Protein AF-X1AUK0-F1 (afdb_monomer_lite)

InterPro domains:
  IPR001611 Leucine-rich repeat [PS51450] (173-194)
  IPR001611 Leucine-rich repeat [PS51450] (195-216)
  IPR001611 Leucine-rich repeat [PS51450] (217-238)
  IPR001611 Leucine-rich repeat [PS51450] (239-260)
  IPR001611 Leucine-rich repeat [PS51450] (261-282)
  IPR003591 Leucine-rich repeat, typical subtype [SM00369] (171-194)
  IPR003591 Leucine-rich repeat, typical subtype [SM00369] (215-236)
  IPR003591 Leucine-rich repeat, typical subtype [SM00369] (237-258)
  IPR003591 Leucine-rich repeat, typical subtype [SM00369] (259-282)
  IPR011635 CARDB domain [PF07705] (37-110)
  IPR013783 Immunoglobulin-like fold [G3DSA:2.60.40.10] (31-120)
  IPR025875 Leucine rich repeat 4 [PF12799] (173-212)
  IPR025875 Leucine rich repeat 4 [PF12799] (216-256)
  IPR032675 Leucine-rich repeat domain superfamily [G3DSA:3.80.10.10] (121-295)
  IPR050836 SDS22/Internalin LRR-containing [PTHR46652] (130-295)

Foldseek 3Di:
DDDDDDDDDDDDDDDDDDPPDPPPPPDFWDWDKDKADWDWPPQEEEAFDKIKTKIKMFTQGRAKDKDKKFKDKPNHTDDIDIDIAGHGDMDMDIDIDHHRDFAKIWIDIDHDIDIHTYKYFFDDPWVLVVVQLCVQLVNVDDTDILVSLQPPQEGARAPSQDADPGRLLSNQNHAYYADEQYAYADPQSCLNNQNHAHYHHHQYAYADCQSVLNNLNHQEDHHANYAYADPQSVLNNQNHQEYAHHQYAYADPLSCLNNQNHQEYHPHNYAYADPVSCVSNVNHNYYHHHNYNHD

Sequence (295 aa):
FLVTLVFLLGIMVSGCPSNGGDQVTPSPTPAAFSVSNLAIEPAEVMANEAVTISVSVANTGGSQGSYEAILNINGAPEETKTVTIATGASQSITFSVTREDGGSYTVTVDSLTDSFTVVQEVTFPDSNLEAVIRETINKLQGPIYTSDLESLTRLIAQERGISDLSGLEYCLNLRWLDLGQNNISDLSPLAGLSDLRYLFLQSNNTSDLLPLSSLTNLELLDLSDNNIGDLSPLTGLINLKELDLGDNQISNISPLVGLTDMTRLSLSGNIISELTPLAGLSKLQELYLNENNIS

Radius of gyration: 36.91 Å; chains: 1; bounding box: 54×45×140 Å

Structure (mmCIF, N/CA/C/O backbone):
data_AF-X1AUK0-F1
#
_entry.id   AF-X1AUK0-F1
#
loop_
_atom_site.group_PDB
_atom_site.id
_atom_site.type_symbol
_atom_site.label_atom_id
_atom_site.label_alt_id
_atom_site.label_comp_id
_atom_site.label_asym_id
_atom_site.label_entity_id
_atom_site.label_seq_id
_atom_site.pdbx_PDB_ins_code
_atom_site.Cartn_x
_atom_site.Cartn_y
_atom_site.Cartn_z
_atom_site.occupancy
_atom_site.B_iso_or_equiv
_atom_site.auth_seq_id
_atom_site.auth_comp_id
_atom_site.auth_asym_id
_atom_site.auth_atom_id
_atom_site.pdbx_PDB_model_num
ATOM 1 N N . PHE A 1 1 ? -4.840 29.854 111.251 1.00 28.28 1 PHE A N 1
ATOM 2 C CA . PHE A 1 1 ? -3.524 29.747 110.586 1.00 28.28 1 PHE A CA 1
ATOM 3 C C . PHE A 1 1 ? -2.820 28.528 111.165 1.00 28.28 1 PHE A C 1
ATOM 5 O O . PHE A 1 1 ? -2.870 28.403 112.378 1.00 28.28 1 PHE A O 1
ATOM 12 N N . LEU A 1 2 ? -2.167 27.711 110.323 1.00 28.02 2 LEU A N 1
ATOM 13 C CA . LEU A 1 2 ? -1.267 26.594 110.685 1.00 28.02 2 LEU A CA 1
ATOM 14 C C . LEU A 1 2 ? -1.900 25.346 111.377 1.00 28.02 2 LEU A C 1
ATOM 16 O O . LEU A 1 2 ? -2.610 25.488 112.358 1.00 28.02 2 LEU A O 1
ATOM 20 N N . VAL A 1 3 ? -1.596 24.145 110.837 1.00 30.86 3 VAL A N 1
ATOM 21 C CA . VAL A 1 3 ? -1.440 22.793 111.471 1.00 30.86 3 VAL A CA 1
ATOM 22 C C . VAL A 1 3 ? -2.408 22.379 112.611 1.00 30.86 3 VAL A C 1
ATOM 24 O O . VAL A 1 3 ? -2.430 22.998 113.663 1.00 30.86 3 VAL A O 1
ATOM 27 N N . THR A 1 4 ? -3.201 21.298 112.509 1.00 31.61 4 THR A N 1
ATOM 28 C CA . THR A 1 4 ? -2.973 19.868 112.929 1.00 31.61 4 THR A CA 1
ATOM 29 C C . THR A 1 4 ? -4.291 19.088 112.640 1.00 31.61 4 THR A C 1
ATOM 31 O O . THR A 1 4 ? -5.304 19.758 112.468 1.00 31.61 4 THR A O 1
ATOM 34 N N . LEU A 1 5 ? -4.482 17.752 112.608 1.00 28.94 5 LEU A N 1
ATOM 35 C CA . LEU A 1 5 ? -3.721 16.465 112.582 1.00 28.94 5 LEU A CA 1
ATOM 36 C C . LEU A 1 5 ? -4.664 15.473 111.775 1.00 28.94 5 LEU A C 1
ATOM 38 O O . LEU A 1 5 ? -5.520 15.994 111.069 1.00 28.94 5 LEU A O 1
ATOM 42 N N . VAL A 1 6 ? -4.698 14.125 111.693 1.00 30.62 6 VAL A N 1
ATOM 43 C CA . VAL A 1 6 ? -4.156 12.910 112.358 1.00 30.62 6 VAL A CA 1
ATOM 44 C C . VAL A 1 6 ? -3.925 11.800 111.283 1.00 30.62 6 VAL A C 1
ATOM 46 O O . VAL A 1 6 ? -4.008 12.057 110.087 1.00 30.62 6 VAL A O 1
ATOM 49 N N . PHE A 1 7 ? -3.569 10.584 111.708 1.00 29.81 7 PHE A N 1
ATOM 50 C CA . PHE A 1 7 ? -3.161 9.395 110.942 1.00 29.81 7 PHE A CA 1
ATOM 51 C C . PHE A 1 7 ? -4.261 8.553 110.243 1.00 29.81 7 PHE A C 1
ATOM 53 O O . PHE A 1 7 ? -5.425 8.547 110.633 1.00 29.81 7 PHE A O 1
ATOM 60 N N . LEU A 1 8 ? -3.778 7.752 109.277 1.00 33.91 8 LEU A N 1
ATOM 61 C CA . LEU A 1 8 ? -4.265 6.451 108.755 1.00 33.91 8 LEU A CA 1
ATOM 62 C C . LEU A 1 8 ? -4.850 5.500 109.844 1.00 33.91 8 LEU A C 1
ATOM 64 O O . LEU A 1 8 ? -4.533 5.651 111.018 1.00 33.91 8 LEU A O 1
ATOM 68 N N . LEU A 1 9 ? -5.643 4.454 109.535 1.00 30.34 9 LEU A N 1
ATOM 69 C CA . LEU A 1 9 ? -5.357 3.394 108.546 1.00 30.34 9 LEU A CA 1
ATOM 70 C C . LEU A 1 9 ? -6.577 2.492 108.202 1.00 30.34 9 LEU A C 1
ATOM 72 O O . LEU A 1 9 ? -7.236 2.001 109.110 1.00 30.34 9 LEU A O 1
ATOM 76 N N . GLY A 1 10 ? -6.724 2.107 106.923 1.00 32.22 10 GLY A N 1
ATOM 77 C CA . GLY A 1 10 ? -6.990 0.700 106.549 1.00 32.22 10 GLY A CA 1
ATOM 78 C C . GLY A 1 10 ? -8.388 0.238 106.077 1.00 32.22 10 GLY A C 1
ATOM 79 O O . GLY A 1 10 ? -9.409 0.588 106.654 1.00 32.22 10 GLY A O 1
ATOM 80 N N . ILE A 1 11 ? -8.335 -0.715 105.125 1.00 33.53 11 ILE A N 1
ATOM 81 C CA . ILE A 1 11 ? -9.353 -1.683 104.628 1.00 33.53 11 ILE A CA 1
ATOM 82 C C . ILE A 1 11 ? -10.059 -1.319 103.303 1.00 33.53 11 ILE A C 1
ATOM 84 O O . ILE A 1 11 ? -10.537 -0.209 103.101 1.00 33.53 11 ILE A O 1
ATOM 88 N N . MET A 1 12 ? -10.102 -2.298 102.383 1.00 39.00 12 MET A N 1
ATOM 89 C CA . MET A 1 12 ? -10.722 -2.202 101.053 1.00 39.00 12 MET A CA 1
ATOM 90 C C . MET A 1 12 ? -12.119 -2.834 101.012 1.00 39.00 12 MET A C 1
ATOM 92 O O . MET A 1 12 ? -12.296 -3.952 101.492 1.00 39.00 12 MET A O 1
ATOM 96 N N . VAL A 1 13 ? -13.055 -2.182 100.315 1.00 37.44 13 VAL A N 1
ATOM 97 C CA . VAL A 1 13 ? -14.242 -2.806 99.700 1.00 37.44 13 VAL A CA 1
ATOM 98 C C . VAL A 1 13 ? -14.455 -2.166 98.322 1.00 37.44 13 VAL A C 1
ATOM 100 O O . VAL A 1 13 ? -14.221 -0.971 98.148 1.00 37.44 13 VAL A O 1
ATOM 103 N N . SER A 1 14 ? -14.850 -2.967 97.333 1.00 41.00 14 SER A N 1
ATOM 104 C CA . SER A 1 14 ? -14.937 -2.574 95.922 1.00 41.00 14 SER A CA 1
ATOM 105 C C . SER A 1 14 ? -16.049 -1.559 95.621 1.00 41.00 14 SER A C 1
ATOM 107 O O . SER A 1 14 ? -17.194 -1.751 96.021 1.00 41.00 14 SER A O 1
ATOM 109 N N . GLY A 1 15 ? -15.734 -0.548 94.807 1.00 35.53 15 GLY A N 1
ATOM 110 C CA . GLY A 1 15 ? -16.697 0.362 94.180 1.00 35.53 15 GLY A CA 1
ATOM 111 C C . GLY A 1 15 ? -16.116 0.941 92.886 1.00 35.53 15 GLY A C 1
ATOM 112 O O . GLY A 1 15 ? -14.946 1.316 92.856 1.00 35.53 15 GLY A O 1
ATOM 113 N N . CYS A 1 16 ? -16.897 0.960 91.804 1.00 41.72 16 CYS A N 1
ATOM 114 C CA . CYS A 1 16 ? -16.403 1.317 90.471 1.00 41.72 16 CYS A CA 1
ATOM 115 C C . CYS A 1 16 ? -16.236 2.836 90.279 1.00 41.72 16 CYS A C 1
ATOM 117 O O . CYS A 1 16 ? -17.198 3.575 90.493 1.00 41.72 16 CYS A O 1
ATOM 119 N N . PRO A 1 17 ? -15.102 3.301 89.729 1.00 41.12 17 PRO A N 1
ATOM 120 C CA . PRO A 1 17 ? -15.056 4.484 88.879 1.00 41.12 17 PRO A CA 1
ATOM 121 C C . PRO A 1 17 ? -15.532 4.119 87.462 1.00 41.12 17 PRO A C 1
ATOM 123 O O . PRO A 1 17 ? -15.295 3.012 86.977 1.00 41.12 17 PRO A O 1
ATOM 126 N N . SER A 1 18 ? -16.186 5.051 86.774 1.00 45.50 18 SER A N 1
ATOM 127 C CA . SER A 1 18 ? -16.603 4.877 85.380 1.00 45.50 18 SER A CA 1
ATOM 128 C C . SER A 1 18 ? -15.412 4.971 84.421 1.00 45.50 18 SER A C 1
ATOM 130 O O . SER A 1 18 ? -14.765 6.019 84.360 1.00 45.50 18 SER A O 1
ATOM 132 N N . ASN A 1 19 ? -15.183 3.941 83.601 1.00 41.12 19 ASN A N 1
ATOM 133 C CA . ASN A 1 19 ? -14.328 4.067 82.418 1.00 41.12 19 ASN A CA 1
ATOM 134 C C . ASN A 1 19 ? -15.017 4.974 81.386 1.00 41.12 19 ASN A C 1
ATOM 136 O O . ASN A 1 19 ? -15.762 4.502 80.529 1.00 41.12 19 ASN A O 1
ATOM 140 N N . GLY A 1 20 ? -14.737 6.276 81.460 1.00 48.22 20 GLY A N 1
ATOM 141 C CA . GLY A 1 20 ? -14.950 7.218 80.363 1.00 48.22 20 GLY A CA 1
ATOM 142 C C . GLY A 1 20 ? -13.932 6.959 79.255 1.00 48.22 20 GLY A C 1
ATOM 143 O O . GLY A 1 20 ? -13.020 7.750 79.055 1.00 48.22 20 GLY A O 1
ATOM 144 N N . GLY A 1 21 ? -14.036 5.802 78.602 1.00 42.53 21 GLY A N 1
ATOM 145 C CA . GLY A 1 21 ? -13.248 5.500 77.417 1.00 42.53 21 GLY A CA 1
ATOM 146 C C . GLY A 1 21 ? -13.879 6.193 76.222 1.00 42.53 21 GLY A C 1
ATOM 147 O O . GLY A 1 21 ? -14.953 5.769 75.790 1.00 42.53 21 GLY A O 1
ATOM 148 N N . ASP A 1 22 ? -13.218 7.226 75.698 1.00 51.31 22 ASP A N 1
ATOM 149 C CA . ASP A 1 22 ? -13.612 7.856 74.441 1.00 51.31 22 ASP A CA 1
ATOM 150 C C . ASP A 1 22 ? -13.743 6.779 73.362 1.00 51.31 22 ASP A C 1
ATOM 152 O O . ASP A 1 22 ? -12.764 6.157 72.938 1.00 51.31 22 ASP A O 1
ATOM 156 N N . GLN A 1 23 ? -14.980 6.542 72.924 1.00 48.62 23 GLN A N 1
ATOM 157 C CA . GLN A 1 23 ? -15.250 5.748 71.736 1.00 48.62 23 GLN A CA 1
ATOM 158 C C . GLN A 1 23 ? -14.816 6.580 70.533 1.00 48.62 23 GLN A C 1
ATOM 160 O O . GLN A 1 23 ? -15.626 7.268 69.913 1.00 48.62 23 GLN A O 1
ATOM 165 N N . VAL A 1 24 ? -13.522 6.510 70.213 1.00 51.38 24 VAL A N 1
ATOM 166 C CA . VAL A 1 24 ? -12.991 6.913 68.912 1.00 51.38 24 VAL A CA 1
ATOM 167 C C . VAL A 1 24 ? -13.627 5.984 67.884 1.00 51.38 24 VAL A C 1
ATOM 169 O O . VAL A 1 24 ? -13.098 4.920 67.563 1.00 51.38 24 VAL A O 1
ATOM 172 N N . THR A 1 25 ? -14.817 6.365 67.419 1.00 55.53 25 THR A N 1
ATOM 173 C CA . THR A 1 25 ? -15.503 5.700 66.317 1.00 55.53 25 THR A CA 1
ATOM 174 C C . THR A 1 25 ? -14.519 5.642 65.155 1.00 55.53 25 THR A C 1
ATOM 176 O O . THR A 1 25 ? -14.001 6.704 64.785 1.00 55.53 25 THR A O 1
ATOM 179 N N . PRO A 1 26 ? -14.208 4.455 64.603 1.00 60.62 26 PRO A N 1
ATOM 180 C CA . PRO A 1 26 ? -13.240 4.359 63.523 1.00 60.62 26 PRO A CA 1
ATOM 181 C C . PRO A 1 26 ? -13.693 5.274 62.387 1.00 60.62 26 PRO A C 1
ATOM 183 O O . PRO A 1 26 ? -14.860 5.231 61.990 1.00 60.62 26 PRO A O 1
ATOM 186 N N . SER A 1 27 ? -12.787 6.136 61.914 1.00 65.50 27 SER A N 1
ATOM 187 C CA . SER A 1 27 ? -13.085 7.047 60.807 1.00 65.50 27 SER A CA 1
ATOM 188 C C . SER A 1 27 ? -13.653 6.228 59.647 1.00 65.50 27 SER A C 1
ATOM 190 O O . SER A 1 27 ? -13.050 5.203 59.316 1.00 65.50 27 SER A O 1
ATOM 192 N N . PRO A 1 28 ? -14.786 6.630 59.041 1.00 71.38 28 PRO A N 1
ATOM 193 C CA . PRO A 1 28 ? -15.388 5.859 57.965 1.00 71.38 28 PRO A CA 1
ATOM 194 C C . PRO A 1 28 ? -14.361 5.664 56.851 1.00 71.38 28 PRO A C 1
ATOM 196 O O . PRO A 1 28 ? -13.734 6.629 56.405 1.00 71.38 28 PRO A O 1
ATOM 199 N N . THR A 1 29 ? -14.167 4.412 56.430 1.00 83.88 29 THR A N 1
ATOM 200 C CA . THR A 1 29 ? -13.274 4.088 55.316 1.00 83.88 29 THR A CA 1
ATOM 201 C C . THR A 1 29 ? -13.731 4.884 54.089 1.00 83.88 29 THR A C 1
ATOM 203 O O . THR A 1 29 ? -14.924 4.834 53.777 1.00 83.88 29 THR A O 1
ATOM 206 N N . PRO A 1 30 ? -12.841 5.615 53.393 1.00 90.56 30 PRO A N 1
ATOM 207 C CA . PRO A 1 30 ? -13.217 6.376 52.205 1.00 90.56 30 PRO A CA 1
ATOM 208 C C . PRO A 1 30 ? -13.868 5.514 51.117 1.00 90.56 30 PRO A C 1
ATOM 210 O O . PRO A 1 30 ? -13.777 4.283 51.136 1.00 90.56 30 PRO A O 1
ATOM 213 N N . ALA A 1 31 ? -14.498 6.171 50.145 1.00 91.94 31 ALA A N 1
ATOM 214 C CA . ALA A 1 31 ? -14.868 5.542 48.885 1.00 91.94 31 ALA A CA 1
ATOM 215 C C . ALA A 1 31 ? -13.616 4.984 48.185 1.00 91.94 31 ALA A C 1
ATOM 217 O O . ALA A 1 31 ? -12.551 5.604 48.201 1.00 91.94 31 ALA A O 1
ATOM 218 N N . ALA A 1 32 ? -13.762 3.818 47.570 1.00 93.81 32 ALA A N 1
ATOM 219 C CA . ALA A 1 32 ? -12.735 3.150 46.786 1.00 93.81 32 ALA A CA 1
ATOM 220 C C . ALA A 1 32 ? -13.439 2.441 45.633 1.00 93.81 32 ALA A C 1
ATOM 222 O O . ALA A 1 32 ? -14.549 1.941 45.813 1.00 93.81 32 ALA A O 1
ATOM 223 N N . PHE A 1 33 ? -12.830 2.424 44.452 1.00 96.00 33 PHE A N 1
ATOM 224 C CA . PHE A 1 33 ? -13.496 1.962 43.239 1.00 96.00 33 PHE A CA 1
ATOM 225 C C . PHE A 1 33 ? -12.702 0.861 42.551 1.00 96.00 33 PHE A C 1
ATOM 227 O O . PHE A 1 33 ? -11.473 0.856 42.579 1.00 96.00 33 PHE A O 1
ATOM 234 N N . SER A 1 34 ? -13.422 -0.056 41.915 1.00 95.81 34 SER A N 1
ATOM 235 C CA . SER A 1 34 ? -12.864 -1.052 41.003 1.00 95.81 34 SER A CA 1
ATOM 236 C C . SER A 1 34 ? -13.670 -1.056 39.710 1.00 95.81 34 SER A C 1
ATOM 238 O O . SER A 1 34 ? -14.899 -1.177 39.758 1.00 95.81 34 SER A O 1
ATOM 240 N N . VAL A 1 35 ? -12.981 -0.949 38.575 1.00 96.81 35 VAL A N 1
ATOM 241 C CA . VAL A 1 35 ? -13.568 -1.084 37.237 1.00 96.81 35 VAL A CA 1
ATOM 242 C C . VAL A 1 35 ? -13.435 -2.535 36.778 1.00 96.81 35 VAL A C 1
ATOM 244 O O . VAL A 1 35 ? -12.467 -3.222 37.094 1.00 96.81 35 VAL A O 1
ATOM 247 N N . SER A 1 36 ? -14.447 -3.030 36.078 1.00 97.44 36 SER A N 1
ATOM 248 C CA . SER A 1 36 ? -14.552 -4.409 35.599 1.00 97.44 36 SER A CA 1
ATOM 249 C C . SER A 1 36 ? -15.447 -4.465 34.361 1.00 97.44 36 SER A C 1
ATOM 251 O O . SER A 1 36 ? -16.144 -3.494 34.070 1.00 97.44 36 SER A O 1
ATOM 253 N N . ASN A 1 37 ? -15.470 -5.605 33.666 1.00 95.94 37 ASN A N 1
ATOM 254 C CA . ASN A 1 37 ? -16.394 -5.874 32.558 1.00 95.94 37 ASN A CA 1
ATOM 255 C C . ASN A 1 37 ? -16.395 -4.758 31.494 1.00 95.94 37 ASN A C 1
ATOM 257 O O . ASN A 1 37 ? -17.444 -4.173 31.221 1.00 95.94 37 ASN A O 1
ATOM 261 N N . LEU A 1 38 ? -15.222 -4.444 30.932 1.00 97.56 38 LEU A N 1
ATOM 262 C CA . LEU A 1 38 ? -15.166 -3.713 29.666 1.00 97.56 38 LEU A CA 1
ATOM 263 C C . LEU A 1 38 ? -15.831 -4.590 28.600 1.00 97.56 38 LEU A C 1
ATOM 265 O O . LEU A 1 38 ? -15.498 -5.768 28.484 1.00 97.56 38 LEU A O 1
ATOM 269 N N . ALA A 1 39 ? -16.798 -4.026 27.888 1.00 97.44 39 ALA A N 1
ATOM 270 C CA . ALA A 1 39 ? -17.495 -4.681 26.791 1.00 97.44 39 ALA A CA 1
ATOM 271 C C . ALA A 1 39 ? -17.772 -3.664 25.683 1.00 97.44 39 ALA A C 1
ATOM 273 O O . ALA A 1 39 ? -18.200 -2.538 25.963 1.00 97.44 39 ALA A O 1
ATOM 274 N N . ILE A 1 40 ? -17.526 -4.078 24.443 1.00 97.69 40 ILE A N 1
ATOM 275 C CA . ILE A 1 40 ? -17.663 -3.264 23.237 1.00 97.69 40 ILE A CA 1
ATOM 276 C C . ILE A 1 40 ? -18.645 -3.969 22.299 1.00 97.69 40 ILE A C 1
ATOM 278 O O . ILE A 1 40 ? -18.452 -5.139 21.972 1.00 97.69 40 ILE A O 1
ATOM 282 N N . GLU A 1 41 ? -19.709 -3.279 21.889 1.00 96.19 41 GLU A N 1
ATOM 283 C CA . GLU A 1 41 ? -20.747 -3.848 21.028 1.00 96.19 41 GLU A CA 1
ATOM 284 C C . GLU A 1 41 ? -21.255 -2.819 19.990 1.00 96.19 41 GLU A C 1
ATOM 286 O O . GLU A 1 41 ? -21.716 -1.740 20.378 1.00 96.19 41 GLU A O 1
ATOM 291 N N . PRO A 1 42 ? -21.202 -3.127 18.678 1.00 95.88 42 PRO A N 1
ATOM 292 C CA . PRO A 1 42 ? -20.524 -4.277 18.074 1.00 95.88 42 PRO A CA 1
ATOM 293 C C . PRO A 1 42 ? -18.988 -4.114 18.083 1.00 95.88 42 PRO A C 1
ATOM 295 O O . PRO A 1 42 ? -18.471 -3.006 18.206 1.00 95.88 42 PRO A O 1
ATOM 298 N N . ALA A 1 43 ? -18.254 -5.223 17.943 1.00 92.44 43 ALA A N 1
ATOM 299 C CA . ALA A 1 43 ? -16.787 -5.215 17.835 1.00 92.44 43 ALA A CA 1
ATOM 300 C C . ALA A 1 43 ? -16.277 -4.924 16.404 1.00 92.44 43 ALA A C 1
ATOM 302 O O . ALA A 1 43 ? -15.122 -4.544 16.227 1.00 92.44 43 ALA A O 1
ATOM 303 N N . GLU A 1 44 ? -17.137 -5.072 15.393 1.00 93.62 44 GLU A N 1
ATOM 304 C CA . GLU A 1 44 ? -16.919 -4.607 14.019 1.00 93.62 44 GLU A CA 1
ATOM 305 C C . GLU A 1 44 ? -18.126 -3.752 13.606 1.00 93.62 44 GLU A C 1
ATOM 307 O O . GLU A 1 44 ? -19.263 -4.101 13.929 1.00 93.62 44 GLU A O 1
ATOM 312 N N . VAL A 1 45 ? -17.888 -2.610 12.960 1.00 95.06 45 VAL A N 1
ATOM 313 C CA . VAL A 1 45 ? -18.902 -1.570 12.714 1.00 95.06 45 VAL A CA 1
ATOM 314 C C . VAL A 1 45 ? -18.678 -0.912 11.352 1.00 95.06 45 VAL A C 1
ATOM 316 O O . VAL A 1 45 ? -17.526 -0.748 10.948 1.00 95.06 45 VAL A O 1
ATOM 319 N N . MET A 1 46 ? -19.729 -0.495 10.637 1.00 92.50 46 MET A N 1
ATOM 320 C CA . MET A 1 46 ? -19.521 0.308 9.425 1.00 92.50 46 MET A CA 1
ATOM 321 C C . MET A 1 46 ? -19.007 1.710 9.777 1.00 92.50 46 MET A C 1
ATOM 323 O O . MET A 1 46 ? -19.321 2.269 10.832 1.00 92.50 46 MET A O 1
ATOM 327 N N . ALA A 1 47 ? -18.274 2.329 8.854 1.00 91.56 47 ALA A N 1
ATOM 328 C CA . ALA A 1 47 ? -17.994 3.759 8.916 1.00 91.56 47 ALA A CA 1
ATOM 329 C C . ALA A 1 47 ? -19.289 4.576 9.107 1.00 91.56 47 ALA A C 1
ATOM 331 O O . ALA A 1 47 ? -20.295 4.367 8.427 1.00 91.56 47 ALA A O 1
ATOM 332 N N . ASN A 1 48 ? -19.237 5.530 10.033 1.00 91.75 48 ASN A N 1
ATOM 333 C CA . ASN A 1 48 ? -20.323 6.383 10.523 1.00 91.75 48 ASN A CA 1
ATOM 334 C C . ASN A 1 48 ? -21.440 5.697 11.342 1.00 91.75 48 ASN A C 1
ATOM 336 O O . ASN A 1 48 ? -22.365 6.383 11.784 1.00 91.75 48 ASN A O 1
ATOM 340 N N . GLU A 1 49 ? -21.347 4.397 11.639 1.00 94.94 49 GLU A N 1
ATOM 341 C CA . GLU A 1 49 ? -22.190 3.752 12.658 1.00 94.94 49 GLU A CA 1
ATOM 342 C C . GLU A 1 49 ? -21.633 3.957 14.089 1.00 94.94 49 GLU A C 1
ATOM 344 O O . GLU A 1 49 ? -20.587 4.579 14.304 1.00 94.94 49 GLU A O 1
ATOM 349 N N . ALA A 1 50 ? -22.384 3.520 15.107 1.00 95.81 50 ALA A N 1
ATOM 350 C CA . ALA A 1 50 ? -22.093 3.797 16.516 1.00 95.81 50 ALA A CA 1
ATOM 351 C C . ALA A 1 50 ? -21.728 2.529 17.302 1.00 95.81 50 ALA A C 1
ATOM 353 O O . ALA A 1 50 ? -22.507 1.579 17.373 1.00 95.81 50 ALA A O 1
ATOM 354 N N . VAL A 1 51 ? -20.569 2.564 17.956 1.00 97.12 51 VAL A N 1
ATOM 355 C CA . VAL A 1 51 ? -20.070 1.527 18.864 1.00 97.12 51 VAL A CA 1
ATOM 356 C C . VAL A 1 51 ? -20.414 1.889 20.301 1.00 97.12 51 VAL A C 1
ATOM 358 O O . VAL A 1 51 ? -20.076 2.973 20.786 1.00 97.12 51 VAL A O 1
ATOM 361 N N . THR A 1 52 ? -21.058 0.959 21.000 1.00 97.44 52 THR A N 1
ATOM 362 C CA . THR A 1 52 ? -21.377 1.079 22.422 1.00 97.44 52 THR A CA 1
ATOM 363 C C . THR A 1 52 ? -20.235 0.496 23.245 1.00 97.44 52 THR A C 1
ATOM 365 O O . THR A 1 52 ? -19.969 -0.701 23.187 1.00 97.44 52 THR A O 1
ATOM 368 N N . ILE A 1 53 ? -19.575 1.331 24.045 1.00 98.00 53 ILE A N 1
ATOM 369 C CA . ILE A 1 53 ? -18.510 0.912 24.965 1.00 98.00 53 ILE A CA 1
ATOM 370 C C . ILE A 1 53 ? -19.063 0.994 26.384 1.00 98.00 53 ILE A C 1
ATOM 372 O O . ILE A 1 53 ? -19.591 2.033 26.780 1.00 98.00 53 ILE A O 1
ATOM 376 N N . SER A 1 54 ? -18.942 -0.070 27.175 1.00 97.44 54 SER A N 1
ATOM 377 C CA . SER A 1 54 ? -19.450 -0.094 28.549 1.00 97.44 54 SER A CA 1
ATOM 378 C C . SER A 1 54 ? -18.461 -0.674 29.554 1.00 97.44 54 SER A C 1
ATOM 380 O O . SER A 1 54 ? -17.637 -1.515 29.207 1.00 97.44 54 SER A O 1
ATOM 382 N N . VAL A 1 55 ? -18.547 -0.209 30.804 1.00 97.75 55 VAL A N 1
ATOM 383 C CA . VAL A 1 55 ? -17.787 -0.729 31.954 1.00 97.75 55 VAL A CA 1
ATOM 384 C C . VAL A 1 55 ? -18.666 -0.827 33.197 1.00 97.75 55 VAL A C 1
ATOM 386 O O . VAL A 1 55 ? -19.572 -0.020 33.399 1.00 97.75 55 VAL A O 1
ATOM 389 N N . SER A 1 56 ? -18.361 -1.777 34.079 1.00 97.44 56 SER A N 1
ATOM 390 C CA . SER A 1 56 ? -18.963 -1.914 35.410 1.00 97.44 56 SER A CA 1
ATOM 391 C C . SER A 1 56 ? -18.049 -1.326 36.489 1.00 97.44 56 SER A C 1
ATOM 393 O O . SER A 1 56 ? -16.979 -1.874 36.761 1.00 97.44 56 SER A O 1
ATOM 395 N N . VAL A 1 57 ? -18.484 -0.251 37.151 1.00 97.38 57 VAL A N 1
ATOM 396 C CA . VAL A 1 57 ? -17.771 0.370 38.280 1.00 97.38 57 VAL A CA 1
ATOM 397 C C . VAL A 1 57 ? -18.452 -0.011 39.593 1.00 97.38 57 VAL A C 1
ATOM 399 O O . VAL A 1 57 ? -19.654 0.196 39.753 1.00 97.38 57 VAL A O 1
ATOM 402 N N . ALA A 1 58 ? -1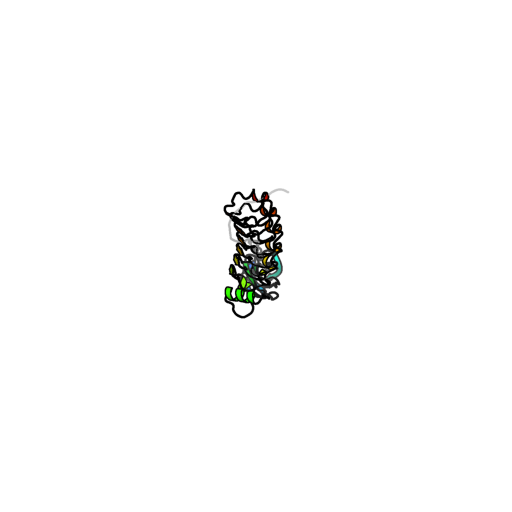7.689 -0.544 40.547 1.00 96.94 58 ALA A N 1
ATOM 403 C CA . ALA A 1 58 ? -18.161 -0.899 41.887 1.00 96.94 58 ALA A CA 1
ATOM 404 C C . ALA A 1 58 ? -17.491 -0.027 42.958 1.00 96.94 58 ALA A C 1
ATOM 406 O O . ALA A 1 58 ? -16.279 0.184 42.897 1.00 96.94 58 ALA A O 1
ATOM 407 N N . ASN A 1 59 ? -18.252 0.449 43.951 1.00 96.00 59 ASN A N 1
ATOM 408 C CA . ASN A 1 59 ? -17.700 1.126 45.129 1.00 96.00 59 ASN A CA 1
ATOM 409 C C . ASN A 1 59 ? -17.428 0.101 46.241 1.00 96.00 59 ASN A C 1
ATOM 411 O O . ASN A 1 59 ? -18.336 -0.323 46.959 1.00 96.00 59 ASN A O 1
ATOM 415 N N . THR A 1 60 ? -16.162 -0.281 46.375 1.00 94.56 60 THR A N 1
ATOM 416 C CA . THR A 1 60 ? -15.634 -1.223 47.371 1.00 94.56 60 THR A CA 1
ATOM 417 C C . THR A 1 60 ? -15.178 -0.538 48.667 1.00 94.56 60 THR A C 1
ATOM 419 O O . THR A 1 60 ? -14.719 -1.210 49.592 1.00 94.56 60 THR A O 1
ATOM 422 N N . GLY A 1 61 ? -15.300 0.791 48.748 1.00 91.81 61 GLY A N 1
ATOM 423 C CA . GLY A 1 61 ? -14.981 1.588 49.932 1.00 91.81 61 GLY A CA 1
ATOM 424 C C . GLY A 1 61 ? -16.049 1.541 51.027 1.00 91.81 61 GLY A C 1
ATOM 425 O O . GLY A 1 61 ? -17.034 0.811 50.941 1.00 91.81 61 GLY A O 1
ATOM 426 N N . GLY A 1 62 ? -15.859 2.344 52.079 1.00 91.56 62 GLY A N 1
ATOM 427 C CA . GLY A 1 62 ? -16.808 2.450 53.200 1.00 91.56 62 GLY A CA 1
ATOM 428 C C . GLY A 1 62 ? -17.827 3.585 53.070 1.00 91.56 62 GLY A C 1
ATOM 429 O O . GLY A 1 62 ? -18.902 3.510 53.669 1.00 91.56 62 GLY A O 1
ATOM 430 N N . SER A 1 63 ? -17.538 4.618 52.275 1.00 93.25 63 SER A N 1
ATOM 431 C CA . SER A 1 63 ? -18.434 5.754 52.035 1.00 93.25 63 SER A CA 1
ATOM 432 C C . SER A 1 63 ? -18.932 5.798 50.593 1.00 93.25 63 SER A C 1
ATOM 434 O O . SER A 1 63 ? -18.275 5.310 49.673 1.00 93.25 63 SER A O 1
ATOM 436 N N . GLN A 1 64 ? -20.056 6.482 50.371 1.00 95.81 64 GLN A N 1
ATOM 437 C CA . GLN A 1 64 ? -20.390 7.004 49.047 1.00 95.81 64 GLN A CA 1
ATOM 438 C C . GLN A 1 64 ? -19.244 7.896 48.538 1.00 95.81 64 GLN A C 1
ATOM 440 O O . GLN A 1 64 ? -18.582 8.582 49.322 1.00 95.81 64 GLN A O 1
ATOM 445 N N . GLY A 1 65 ? -19.040 7.904 47.225 1.00 94.00 65 GLY A N 1
ATOM 446 C CA . GLY A 1 65 ? -18.146 8.831 46.541 1.00 94.00 65 GLY A CA 1
ATOM 447 C C . GLY A 1 65 ? -18.502 8.940 45.064 1.00 94.00 65 GLY A C 1
ATOM 448 O O . GLY A 1 65 ? -19.427 8.272 44.592 1.00 94.00 65 GLY A O 1
ATOM 449 N N . SER A 1 66 ? -17.747 9.759 44.340 1.00 95.75 66 SER A N 1
ATOM 450 C CA . SER A 1 66 ? -17.854 9.882 42.888 1.00 95.75 66 SER A CA 1
ATOM 451 C C . SER A 1 66 ? -16.631 9.259 42.214 1.00 95.75 66 SER A C 1
ATOM 453 O O . SER A 1 66 ? -15.516 9.420 42.707 1.00 95.75 66 SER A O 1
ATOM 455 N N . TYR A 1 67 ? -16.851 8.555 41.106 1.00 96.19 67 TYR A N 1
ATOM 456 C CA . TYR A 1 67 ? -15.810 8.004 40.242 1.00 96.19 67 TYR A CA 1
ATOM 457 C C . TYR A 1 67 ? -15.875 8.677 38.873 1.00 96.19 67 TYR A C 1
ATOM 459 O O . TYR A 1 67 ? -16.965 8.952 38.371 1.00 96.19 67 TYR A O 1
ATOM 467 N N . GLU A 1 68 ? -14.714 8.928 38.280 1.00 96.81 68 GLU A N 1
ATOM 468 C CA . GLU A 1 68 ? -14.555 9.562 36.976 1.00 96.81 68 GLU A CA 1
ATOM 469 C C . GLU A 1 68 ? -13.995 8.534 35.990 1.00 96.81 68 GLU A C 1
ATOM 471 O O . GLU A 1 68 ? -12.827 8.162 36.066 1.00 96.81 68 GLU A O 1
ATOM 476 N N . ALA A 1 69 ? -14.847 8.040 35.092 1.00 96.75 69 ALA A N 1
ATOM 477 C CA . ALA A 1 69 ? -14.441 7.124 34.037 1.00 96.75 69 ALA A CA 1
ATOM 478 C C . ALA A 1 69 ? -14.039 7.926 32.798 1.00 96.75 69 ALA A C 1
ATOM 480 O O . ALA A 1 69 ? -14.874 8.612 32.205 1.00 96.75 69 ALA A O 1
ATOM 481 N N . ILE A 1 70 ? -12.769 7.822 32.416 1.00 97.69 70 ILE A N 1
ATOM 482 C CA . ILE A 1 70 ? -12.219 8.424 31.201 1.00 97.69 70 ILE A CA 1
ATOM 483 C C . ILE A 1 70 ? -12.153 7.335 30.132 1.00 97.69 70 ILE A C 1
ATOM 485 O O . ILE A 1 70 ? -11.472 6.326 30.323 1.00 97.69 70 ILE A O 1
ATOM 489 N N . LEU A 1 71 ? -12.857 7.545 29.022 1.00 97.94 71 LEU A N 1
ATOM 490 C CA . LEU A 1 71 ? -12.672 6.785 27.795 1.00 97.94 71 LEU A CA 1
ATOM 491 C C . LEU A 1 71 ? -11.482 7.359 27.031 1.00 97.94 71 LEU A C 1
ATOM 493 O O . LEU A 1 71 ? -11.473 8.546 26.696 1.00 97.94 71 LEU A O 1
ATOM 497 N N . ASN A 1 72 ? -10.527 6.497 26.693 1.00 97.50 72 ASN A N 1
ATOM 498 C CA . ASN A 1 72 ? -9.453 6.812 25.763 1.00 97.50 72 ASN A CA 1
ATOM 499 C C . ASN A 1 72 ? -9.574 5.923 24.525 1.00 97.50 72 ASN A C 1
ATOM 501 O O . ASN A 1 72 ? -9.815 4.721 24.652 1.00 97.50 72 ASN A O 1
ATOM 505 N N . ILE A 1 73 ? -9.344 6.502 23.348 1.00 97.06 73 ILE A N 1
ATOM 506 C CA . ILE A 1 73 ? -9.223 5.777 22.083 1.00 97.06 73 ILE A CA 1
ATOM 507 C C . ILE A 1 73 ? -7.811 5.993 21.539 1.00 97.06 73 ILE A C 1
ATOM 509 O O . ILE A 1 73 ? -7.311 7.115 21.509 1.00 97.06 73 ILE A O 1
ATOM 513 N N . ASN A 1 74 ? -7.129 4.911 21.160 1.00 95.50 74 ASN A N 1
ATOM 514 C CA . ASN A 1 74 ? -5.729 4.908 20.710 1.00 95.50 74 ASN A CA 1
ATOM 515 C C . ASN A 1 74 ? -4.771 5.657 21.670 1.00 95.50 74 ASN A C 1
ATOM 517 O O . ASN A 1 74 ? -3.760 6.221 21.259 1.00 95.50 74 ASN A O 1
ATOM 521 N N . GLY A 1 75 ? -5.096 5.656 22.971 1.00 93.31 75 GLY A N 1
ATOM 522 C CA . GLY A 1 75 ? -4.340 6.331 24.032 1.00 93.31 75 GLY A CA 1
ATOM 523 C C . GLY A 1 75 ? -4.660 7.819 24.242 1.00 93.31 75 GLY A C 1
ATOM 524 O O . GLY A 1 75 ? -4.107 8.413 25.167 1.00 93.31 75 GLY A O 1
ATOM 525 N N . ALA A 1 76 ? -5.548 8.422 23.446 1.00 96.19 76 ALA A N 1
ATOM 526 C CA . ALA A 1 76 ? -6.013 9.799 23.625 1.00 96.19 76 ALA A CA 1
ATOM 527 C C . ALA A 1 76 ? -7.374 9.836 24.357 1.00 96.19 76 ALA A C 1
ATOM 529 O O . ALA A 1 76 ? -8.269 9.085 23.970 1.00 96.19 76 ALA A O 1
ATOM 530 N N . PRO A 1 77 ? -7.568 10.679 25.390 1.00 96.62 77 PRO A N 1
ATOM 531 C CA . PRO A 1 77 ? -8.852 10.801 26.086 1.00 96.62 77 PRO A CA 1
ATOM 532 C C . PRO A 1 77 ? -9.898 11.508 25.210 1.00 96.62 77 PRO A C 1
ATOM 534 O O . PRO A 1 77 ? -9.623 12.579 24.671 1.00 96.62 77 PRO A O 1
ATOM 537 N N . GLU A 1 78 ? -11.105 10.941 25.109 1.00 95.81 78 GLU A N 1
ATOM 538 C CA . GLU A 1 78 ? -12.186 11.469 24.253 1.00 95.81 78 GLU A CA 1
ATOM 539 C C . GLU A 1 78 ? -13.449 11.874 25.021 1.00 95.81 78 GLU A C 1
ATOM 541 O O . GLU A 1 78 ? -13.987 12.957 24.790 1.00 95.81 78 GLU A O 1
ATOM 546 N N . GLU A 1 79 ? -13.928 11.040 25.949 1.00 97.19 79 GLU A N 1
ATOM 547 C CA . GLU A 1 79 ? -15.128 11.332 26.741 1.00 97.19 79 GLU A CA 1
ATOM 548 C C . GLU A 1 79 ? -14.920 10.949 28.213 1.00 97.19 79 GLU A C 1
ATOM 550 O O . GLU A 1 79 ? -14.452 9.857 28.532 1.00 97.19 79 GLU A O 1
ATOM 555 N N . THR A 1 80 ? -15.321 11.837 29.124 1.00 97.06 80 THR A N 1
ATOM 556 C CA . THR A 1 80 ? -15.243 11.620 30.574 1.00 97.06 80 THR A CA 1
ATOM 557 C C . THR A 1 80 ? -16.640 11.597 31.181 1.00 97.06 80 THR A C 1
ATOM 559 O O . THR A 1 80 ? -17.430 12.519 30.969 1.00 97.06 80 THR A O 1
ATOM 562 N N . LYS A 1 81 ? -16.946 10.570 31.981 1.00 97.06 81 LYS A N 1
ATOM 563 C CA . LYS A 1 81 ? -18.235 10.412 32.670 1.00 97.06 81 LYS A CA 1
ATOM 564 C C . LYS A 1 81 ? -18.051 10.202 34.168 1.00 97.06 81 LYS A C 1
ATOM 566 O O . LYS A 1 81 ? -17.473 9.211 34.611 1.00 97.06 81 LYS A O 1
ATOM 571 N N . THR A 1 82 ? -18.600 11.125 34.955 1.00 96.06 82 THR A N 1
ATOM 572 C CA . THR A 1 82 ? -18.617 11.038 36.419 1.00 96.06 82 THR A CA 1
ATOM 573 C C . THR A 1 82 ? -19.903 10.373 36.907 1.00 96.06 82 THR A C 1
ATOM 575 O O . THR A 1 82 ? -21.003 10.821 36.584 1.00 96.06 82 THR A O 1
ATOM 578 N N . VAL A 1 83 ? -19.782 9.343 37.742 1.00 94.81 83 VAL A N 1
ATOM 579 C CA . VAL A 1 83 ? -20.905 8.694 38.443 1.00 94.81 83 VAL A CA 1
ATOM 580 C C . VAL A 1 83 ? -20.725 8.787 39.952 1.00 94.81 83 VAL A C 1
ATOM 582 O O . VAL A 1 83 ? -19.606 8.905 40.439 1.00 94.81 83 VAL A O 1
ATOM 585 N N . THR A 1 84 ? -21.818 8.740 40.715 1.00 96.12 84 THR A N 1
ATOM 586 C CA . THR A 1 84 ? -21.780 8.782 42.186 1.00 96.12 84 THR A CA 1
ATOM 587 C C . THR A 1 84 ? -22.428 7.527 42.745 1.00 96.12 84 THR A C 1
ATOM 589 O O . THR A 1 84 ? -23.627 7.321 42.578 1.00 96.12 84 THR A O 1
ATOM 592 N N . ILE A 1 85 ? -21.626 6.685 43.396 1.00 94.94 85 ILE A N 1
ATOM 593 C CA . ILE A 1 85 ? -21.989 5.309 43.745 1.00 94.94 85 ILE A CA 1
ATOM 594 C C . ILE A 1 85 ? -21.979 5.155 45.270 1.00 94.94 85 ILE A C 1
ATOM 596 O O . ILE A 1 85 ? -21.000 5.496 45.942 1.00 94.94 85 ILE A O 1
ATOM 600 N N . ALA A 1 86 ? -23.077 4.645 45.828 1.00 95.81 86 ALA A N 1
ATOM 601 C CA . ALA A 1 86 ? -23.206 4.361 47.257 1.00 95.81 86 ALA A CA 1
ATOM 602 C C . ALA A 1 86 ? -22.276 3.216 47.708 1.00 95.81 86 ALA A C 1
ATOM 604 O O . ALA A 1 86 ? -21.876 2.379 46.903 1.00 95.81 86 ALA A O 1
ATOM 605 N N . THR A 1 87 ? -21.951 3.167 49.003 1.00 93.50 87 THR A N 1
ATOM 606 C CA . THR A 1 87 ? -21.149 2.099 49.627 1.00 93.50 87 THR A CA 1
ATOM 607 C C . THR A 1 87 ? -21.651 0.705 49.229 1.00 93.50 87 THR A C 1
AT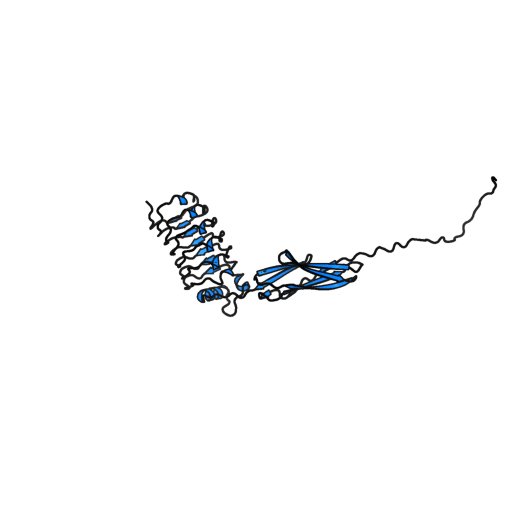OM 609 O O . THR A 1 87 ? -22.811 0.379 49.482 1.00 93.50 87 THR A O 1
ATOM 612 N N . GLY A 1 88 ? -20.792 -0.125 48.630 1.00 91.56 88 GLY A N 1
ATOM 613 C CA . GLY A 1 88 ? -21.121 -1.500 48.232 1.00 91.56 88 GLY A CA 1
ATOM 614 C C . GLY A 1 88 ? -22.042 -1.640 47.012 1.00 91.56 88 GLY A C 1
ATOM 615 O O . GLY A 1 88 ? -22.430 -2.759 46.684 1.00 91.56 88 GLY A O 1
ATOM 616 N N . ALA A 1 89 ? -22.409 -0.541 46.346 1.00 96.00 89 ALA A N 1
ATOM 617 C CA . ALA A 1 89 ? -23.175 -0.570 45.104 1.00 96.00 89 ALA A CA 1
ATOM 618 C C . ALA A 1 89 ? -22.260 -0.620 43.866 1.00 96.00 89 ALA A C 1
ATOM 620 O O . ALA A 1 89 ? -21.068 -0.309 43.933 1.00 96.00 89 ALA A O 1
ATOM 621 N N . SER A 1 90 ? -22.856 -0.950 42.718 1.00 95.81 90 SER A N 1
ATOM 622 C CA . SER A 1 90 ? -22.198 -0.928 41.409 1.00 95.81 90 SER A CA 1
ATOM 623 C C . SER A 1 90 ? -23.091 -0.260 40.368 1.00 95.81 90 SER A C 1
ATOM 625 O O . SER A 1 90 ? -24.317 -0.333 40.459 1.00 95.81 90 SER A O 1
ATOM 627 N N . GLN A 1 91 ? -22.479 0.369 39.368 1.00 95.94 91 GLN A N 1
ATOM 628 C CA . GLN A 1 91 ? -23.159 1.048 38.271 1.00 95.94 91 GLN A CA 1
ATOM 629 C C . GLN A 1 91 ? -22.430 0.771 36.950 1.00 95.94 91 GLN A C 1
ATOM 631 O O . GLN A 1 91 ? -21.200 0.764 36.906 1.00 95.94 91 GLN A O 1
ATOM 636 N N . SER A 1 92 ? -23.191 0.551 35.874 1.00 96.06 92 SER A N 1
ATOM 637 C CA . SER A 1 92 ? -22.636 0.520 34.517 1.00 96.06 92 SER A CA 1
ATOM 638 C C . SER A 1 92 ? -22.514 1.941 33.964 1.00 96.06 92 SER A C 1
ATOM 640 O O . SER A 1 92 ? -23.408 2.767 34.171 1.00 96.06 92 SER A O 1
ATOM 642 N N . ILE A 1 93 ? -21.411 2.219 33.275 1.00 97.31 93 ILE A N 1
ATOM 643 C CA . ILE A 1 93 ? -21.162 3.455 32.528 1.00 97.31 93 ILE A CA 1
ATOM 644 C C . ILE A 1 93 ? -21.094 3.085 31.051 1.00 97.31 93 ILE A C 1
ATOM 646 O O . ILE A 1 93 ? -20.507 2.062 30.702 1.00 97.31 93 ILE A O 1
ATOM 650 N N . THR A 1 94 ? -21.677 3.920 30.192 1.00 97.44 94 THR A N 1
ATOM 651 C CA . THR A 1 94 ? -21.747 3.680 28.748 1.00 97.44 94 THR A CA 1
ATOM 652 C C . THR A 1 94 ? -21.296 4.912 27.969 1.00 97.44 94 THR A C 1
ATOM 654 O O . THR A 1 94 ? -21.711 6.040 28.257 1.00 97.44 94 THR A O 1
ATOM 657 N N . PHE A 1 95 ? -20.463 4.682 26.964 1.00 97.62 95 PHE A N 1
ATOM 658 C CA . PHE A 1 95 ? -19.962 5.642 25.988 1.00 97.62 95 PHE A CA 1
ATOM 659 C C . PHE A 1 95 ? -20.429 5.219 24.588 1.00 97.62 95 PHE A C 1
ATOM 661 O O . PHE A 1 95 ? -20.735 4.047 24.365 1.00 97.62 95 PHE A O 1
ATOM 668 N N . SER A 1 96 ? -20.509 6.173 23.662 1.00 96.75 96 SER A N 1
ATOM 669 C CA . SER A 1 96 ? -20.928 5.935 22.277 1.00 96.75 96 SER A CA 1
ATOM 670 C C . SER A 1 96 ? -19.907 6.579 21.354 1.00 96.75 96 SER A C 1
ATOM 672 O O . SER A 1 96 ? -19.702 7.788 21.435 1.00 96.75 96 SER A O 1
ATOM 674 N N . VAL A 1 97 ? -19.270 5.784 20.499 1.00 96.25 97 VAL A N 1
ATOM 675 C CA . VAL A 1 97 ? -18.171 6.224 19.630 1.00 96.25 97 VAL A CA 1
ATOM 676 C C . VAL A 1 97 ? -18.539 5.986 18.172 1.00 96.25 97 VAL A C 1
ATOM 678 O O . VAL A 1 97 ? -19.079 4.939 17.834 1.00 96.25 97 VAL A O 1
ATOM 681 N N . THR A 1 98 ? -18.220 6.947 17.311 1.00 95.38 98 THR A N 1
ATOM 682 C CA . THR A 1 98 ? -18.403 6.861 15.856 1.00 95.38 98 THR A CA 1
ATOM 683 C C . THR A 1 98 ? -17.118 7.310 15.163 1.00 95.38 98 THR A C 1
ATOM 685 O O . THR A 1 98 ? -16.361 8.128 15.703 1.00 95.38 98 THR A O 1
ATOM 688 N N . ARG A 1 99 ? -16.848 6.740 13.987 1.00 94.00 99 ARG A N 1
ATOM 689 C CA . ARG A 1 99 ? -15.658 6.987 13.164 1.00 94.00 99 ARG A CA 1
ATOM 690 C C . ARG A 1 99 ? -16.028 6.987 11.693 1.00 94.00 99 ARG A C 1
ATOM 692 O O . ARG A 1 99 ? -16.869 6.195 11.287 1.00 94.00 99 ARG A O 1
ATOM 699 N N . GLU A 1 100 ? -15.386 7.858 10.928 1.00 89.81 100 GLU A N 1
ATOM 700 C CA . GLU A 1 100 ? -15.468 7.883 9.467 1.00 89.81 100 GLU A CA 1
ATOM 701 C C . GLU A 1 100 ? -14.342 7.031 8.862 1.00 89.81 100 GLU A C 1
ATOM 703 O O . GLU A 1 100 ? -14.606 6.161 8.035 1.00 89.81 100 GLU A O 1
ATOM 708 N N . ASP A 1 101 ? -13.110 7.201 9.356 1.00 85.69 101 ASP A N 1
ATOM 709 C CA . ASP A 1 101 ? -11.963 6.383 8.962 1.00 85.69 101 ASP A CA 1
ATOM 710 C C . ASP A 1 101 ? -12.134 4.906 9.367 1.00 85.69 101 ASP A C 1
ATOM 712 O O . ASP A 1 101 ? -12.597 4.579 10.463 1.00 85.69 101 ASP A O 1
ATOM 716 N N . GLY A 1 102 ? -11.708 4.008 8.478 1.00 86.44 102 GLY A N 1
ATOM 717 C CA . GLY A 1 102 ? -11.625 2.570 8.738 1.00 86.44 102 GLY A CA 1
ATOM 718 C C . GLY A 1 102 ? -10.313 2.167 9.419 1.00 86.44 102 GLY A C 1
ATOM 719 O O . GLY A 1 102 ? -9.275 2.794 9.214 1.00 86.44 102 GLY A O 1
ATOM 720 N N . GLY A 1 103 ? -10.353 1.087 10.198 1.00 86.62 103 GLY A N 1
ATOM 721 C CA . GLY A 1 103 ? -9.205 0.541 10.926 1.00 86.62 103 GLY A CA 1
ATOM 722 C C . GLY A 1 103 ? -9.552 0.093 12.346 1.00 86.62 103 GLY A C 1
ATOM 723 O O . GLY A 1 103 ? -10.701 0.176 12.780 1.00 86.62 103 GLY A O 1
ATOM 724 N N . SER A 1 104 ? -8.549 -0.394 13.081 1.00 90.75 104 SER A N 1
ATOM 725 C CA . SER A 1 104 ? -8.717 -0.851 14.465 1.00 90.75 104 SER A CA 1
ATOM 726 C C . SER A 1 104 ? -8.483 0.275 15.478 1.00 90.75 104 SER A C 1
ATOM 728 O O . SER A 1 104 ? -7.497 1.012 15.406 1.00 90.75 104 SER A O 1
ATOM 730 N N . TYR A 1 105 ? -9.385 0.381 16.452 1.00 94.50 105 TYR A N 1
ATOM 731 C CA . TYR A 1 105 ? -9.381 1.377 17.515 1.00 94.50 105 TYR A CA 1
ATOM 732 C C . TYR A 1 105 ? -9.231 0.690 18.872 1.00 94.50 105 TYR A C 1
ATOM 734 O O . TYR A 1 105 ? -10.120 -0.026 19.332 1.00 94.50 105 TYR A O 1
ATOM 742 N N . THR A 1 106 ? -8.098 0.933 19.533 1.00 96.50 106 THR A N 1
ATOM 743 C CA . THR A 1 106 ? -7.840 0.461 20.897 1.00 96.50 106 THR A CA 1
ATOM 744 C C . THR A 1 106 ? -8.617 1.319 21.887 1.00 96.50 106 THR A C 1
ATOM 746 O O . THR A 1 106 ? -8.416 2.530 21.956 1.00 96.50 106 THR A O 1
ATOM 749 N N . VAL A 1 107 ? -9.470 0.687 22.682 1.00 97.81 107 VAL A N 1
ATOM 750 C CA . VAL A 1 107 ? -10.278 1.296 23.740 1.00 97.81 107 VAL A CA 1
ATOM 751 C C . VAL A 1 107 ? -9.601 1.055 25.081 1.00 97.81 107 VAL A C 1
ATOM 753 O O . VAL A 1 107 ? -9.328 -0.096 25.422 1.00 97.81 107 VAL A O 1
ATOM 756 N N . THR A 1 108 ? -9.391 2.100 25.888 1.00 97.75 108 THR A N 1
ATOM 757 C CA . THR A 1 108 ? -9.000 1.926 27.297 1.00 97.75 108 THR A CA 1
ATOM 758 C C . THR A 1 108 ? -9.864 2.738 28.256 1.00 97.75 108 THR A C 1
ATOM 760 O O . THR A 1 108 ? -10.182 3.907 28.016 1.00 97.75 108 THR A O 1
ATOM 763 N N . VAL A 1 109 ? -10.230 2.103 29.371 1.00 96.88 109 VAL A N 1
ATOM 764 C CA . VAL A 1 109 ? -10.942 2.719 30.498 1.00 96.88 109 VAL A CA 1
ATOM 765 C C . VAL A 1 109 ? -10.310 2.186 31.781 1.00 96.88 109 VAL A C 1
ATOM 767 O O . VAL A 1 109 ? -10.321 0.978 32.021 1.00 96.88 109 VAL A O 1
ATOM 770 N N . ASP A 1 110 ? -9.753 3.082 32.600 1.00 94.69 110 ASP A N 1
ATOM 771 C CA . ASP A 1 110 ? -8.896 2.717 33.739 1.00 94.69 110 ASP A CA 1
ATOM 772 C C . ASP A 1 1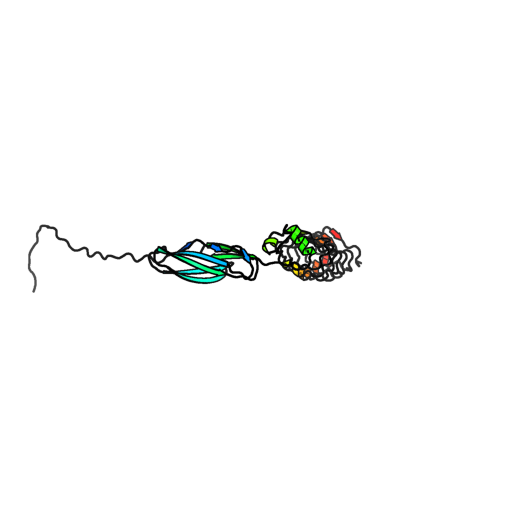10 ? -7.740 1.793 33.284 1.00 94.69 110 ASP A C 1
ATOM 774 O O . ASP A 1 110 ? -6.936 2.172 32.434 1.00 94.69 110 ASP A O 1
ATOM 778 N N . SER A 1 111 ? -7.664 0.583 33.831 1.00 93.69 111 SER A N 1
ATOM 779 C CA . SER A 1 111 ? -6.681 -0.461 33.538 1.00 93.69 111 SER A CA 1
ATOM 780 C C . SER A 1 111 ? -7.189 -1.522 32.551 1.00 93.69 111 SER A C 1
ATOM 782 O O . SER A 1 111 ? -6.472 -2.479 32.257 1.00 93.69 111 SER A O 1
ATOM 784 N N . LEU A 1 112 ? -8.413 -1.370 32.033 1.00 97.44 112 LEU A N 1
ATOM 785 C CA . LEU A 1 112 ? -9.011 -2.281 31.058 1.00 97.44 112 LEU A CA 1
ATOM 786 C C . LEU A 1 112 ? -8.683 -1.829 29.631 1.00 97.44 112 LEU A C 1
ATOM 788 O O . LEU A 1 112 ? -8.645 -0.634 29.335 1.00 97.44 112 LEU A O 1
ATOM 792 N N . THR A 1 113 ? -8.448 -2.789 28.739 1.00 97.38 113 THR A N 1
ATOM 793 C CA . THR A 1 113 ? -8.129 -2.558 27.324 1.00 97.38 113 THR A CA 1
ATOM 794 C C . THR A 1 113 ? -8.809 -3.612 26.463 1.00 97.38 113 THR A C 1
ATOM 796 O O . THR A 1 113 ? -8.773 -4.791 26.808 1.00 97.38 113 THR A O 1
ATOM 799 N N . ASP A 1 114 ? -9.414 -3.171 25.365 1.00 97.50 114 ASP A N 1
ATOM 800 C CA . ASP A 1 114 ? -10.043 -3.993 24.323 1.00 97.50 114 ASP A CA 1
ATOM 801 C C . ASP A 1 114 ? -10.064 -3.173 23.006 1.00 97.50 114 ASP A C 1
ATOM 803 O O . ASP A 1 114 ? -9.463 -2.095 22.954 1.00 97.50 114 ASP A O 1
ATOM 807 N N . SER A 1 115 ? -10.703 -3.634 21.930 1.00 96.62 115 SER A N 1
ATOM 808 C CA . SER A 1 115 ? -10.717 -2.922 20.638 1.00 96.62 115 SER A CA 1
ATOM 809 C C . SER A 1 115 ? -11.971 -3.167 19.796 1.00 96.62 115 SER A C 1
ATOM 811 O O . SER A 1 115 ? -12.604 -4.211 19.918 1.00 96.62 115 SER A O 1
ATOM 813 N N . PHE A 1 116 ? -12.273 -2.237 18.885 1.00 95.75 116 PHE A N 1
ATOM 814 C CA . PHE A 1 116 ? -13.202 -2.455 17.767 1.00 95.75 116 PHE A CA 1
ATOM 815 C C . PHE A 1 116 ? -12.542 -2.129 16.425 1.00 95.75 116 PHE A C 1
ATOM 817 O O . PHE A 1 116 ? -11.587 -1.353 16.378 1.00 95.75 116 PHE A O 1
ATOM 824 N N . THR A 1 117 ? -13.076 -2.679 15.338 1.00 92.94 117 THR A N 1
ATOM 825 C CA . THR A 1 117 ? -12.669 -2.350 13.964 1.00 92.94 117 THR A CA 1
ATOM 826 C C . THR A 1 117 ? -13.795 -1.629 13.234 1.00 92.94 117 THR A C 1
ATOM 828 O O . THR A 1 117 ? -14.951 -2.043 13.282 1.00 92.94 117 THR A O 1
ATOM 831 N N . VAL A 1 118 ? -13.453 -0.542 12.547 1.00 93.75 118 VAL A N 1
ATOM 832 C CA . VAL A 1 118 ? -14.354 0.198 11.659 1.00 93.75 118 VAL A CA 1
ATOM 833 C C . VAL A 1 118 ? -14.061 -0.230 10.232 1.00 93.75 118 VAL A C 1
ATOM 835 O O . VAL A 1 118 ? -12.908 -0.174 9.797 1.00 93.75 118 VAL A O 1
ATOM 838 N N . VAL A 1 119 ? -15.087 -0.647 9.498 1.00 92.38 119 VAL A N 1
ATOM 839 C CA . VAL A 1 119 ? -14.957 -1.109 8.116 1.00 92.38 119 VAL A CA 1
ATOM 840 C C . VAL A 1 119 ? -15.610 -0.131 7.141 1.00 92.38 119 VAL A C 1
ATOM 842 O O . VAL A 1 119 ? -16.720 0.356 7.356 1.00 92.38 119 VAL A O 1
ATOM 845 N N . GLN A 1 120 ? -14.900 0.175 6.056 1.00 91.50 120 GLN A N 1
ATOM 846 C CA . GLN A 1 120 ? -15.414 0.965 4.932 1.00 91.50 120 GLN A CA 1
ATOM 847 C C . GLN A 1 120 ? -15.720 0.033 3.760 1.00 91.50 120 GLN A C 1
ATOM 849 O O . GLN A 1 120 ? -14.982 -0.929 3.544 1.00 91.50 120 GLN A O 1
ATOM 854 N N . GLU A 1 121 ? -16.781 0.311 2.997 1.00 93.00 121 GLU A N 1
ATOM 855 C CA . GLU A 1 121 ? -17.019 -0.354 1.710 1.00 93.00 121 GLU A CA 1
ATOM 856 C C . GLU A 1 121 ? -16.061 0.221 0.660 1.00 93.00 121 GLU A C 1
ATOM 858 O O . GLU A 1 121 ? -15.996 1.434 0.470 1.00 93.00 121 GLU A O 1
ATOM 863 N N . VAL A 1 122 ? -15.306 -0.654 -0.003 1.00 95.12 122 VAL A N 1
ATOM 864 C CA . VAL A 1 122 ? -14.300 -0.296 -1.007 1.00 95.12 122 VAL A CA 1
ATOM 865 C C . VAL A 1 122 ? -14.836 -0.654 -2.386 1.00 95.12 122 VAL A C 1
ATOM 867 O O . VAL A 1 122 ? -15.249 -1.788 -2.639 1.00 95.12 122 VAL A O 1
ATOM 870 N N . THR A 1 123 ? -14.814 0.324 -3.288 1.00 96.44 123 THR A N 1
ATOM 871 C CA . THR A 1 123 ? -15.222 0.154 -4.686 1.00 96.44 123 THR A CA 1
ATOM 872 C C . THR A 1 123 ? -14.000 0.216 -5.593 1.00 96.44 123 THR A C 1
ATOM 874 O O . THR A 1 123 ? -13.106 1.026 -5.375 1.00 96.44 123 THR A O 1
ATOM 877 N N . PHE A 1 124 ? -13.972 -0.645 -6.610 1.00 98.00 124 PHE A N 1
ATOM 878 C CA . PHE A 1 124 ? -12.918 -0.701 -7.621 1.00 98.00 124 PHE A CA 1
ATOM 879 C C . PHE A 1 124 ? -13.563 -0.348 -8.971 1.00 98.00 124 PHE A C 1
ATOM 881 O O . PHE A 1 124 ? -14.338 -1.159 -9.483 1.00 98.00 124 PHE A O 1
ATOM 888 N N . PRO A 1 125 ? -13.343 0.858 -9.530 1.00 98.31 125 PRO A N 1
ATOM 889 C CA . PRO A 1 125 ? -14.011 1.289 -10.763 1.00 98.31 125 PRO A CA 1
ATOM 890 C C . PRO A 1 125 ? -13.594 0.481 -11.999 1.00 98.31 125 PRO A C 1
ATOM 892 O O . PRO A 1 125 ? -14.399 0.291 -12.914 1.00 98.31 125 PRO A O 1
ATOM 895 N N . ASP A 1 126 ? -12.354 -0.015 -12.024 1.00 98.69 126 ASP A N 1
ATOM 896 C CA . ASP A 1 126 ? -11.878 -0.954 -13.037 1.00 98.69 126 ASP A CA 1
ATOM 897 C C . ASP A 1 126 ? -12.355 -2.379 -12.713 1.00 98.69 126 ASP A C 1
ATOM 899 O O . ASP A 1 126 ? -11.923 -3.008 -11.744 1.00 98.69 126 ASP A O 1
ATOM 903 N N . SER A 1 127 ? -13.241 -2.919 -13.553 1.00 98.31 127 SER A N 1
ATOM 904 C CA . SER A 1 127 ? -13.811 -4.259 -13.366 1.00 98.31 127 SER A CA 1
ATOM 905 C C . SER A 1 127 ? -12.795 -5.398 -13.498 1.00 98.31 127 SER A C 1
ATOM 907 O O . SER A 1 127 ? -13.052 -6.498 -13.009 1.00 98.31 127 SER A O 1
ATOM 909 N N . ASN A 1 128 ? -11.660 -5.178 -14.169 1.00 98.69 128 ASN A N 1
ATOM 910 C CA . ASN A 1 128 ? -10.593 -6.173 -14.258 1.00 98.69 128 ASN A CA 1
ATOM 911 C C . ASN A 1 128 ? -9.801 -6.203 -12.948 1.00 98.69 128 ASN A C 1
ATOM 913 O O . ASN A 1 128 ? -9.509 -7.285 -12.440 1.00 98.69 128 ASN A O 1
ATOM 917 N N . LEU A 1 129 ? -9.525 -5.034 -12.360 1.00 98.75 129 LEU A N 1
ATOM 918 C CA . LEU A 1 129 ? -8.944 -4.927 -11.022 1.00 98.75 129 LEU A CA 1
ATOM 919 C C . LEU A 1 129 ? -9.883 -5.528 -9.966 1.00 98.75 129 LEU A C 1
ATOM 921 O O . LEU A 1 129 ? -9.441 -6.366 -9.179 1.00 98.75 129 LEU A O 1
ATOM 925 N N . GLU A 1 130 ? -11.179 -5.191 -9.994 1.00 98.56 130 GLU A N 1
ATOM 926 C CA . GLU A 1 130 ? -12.181 -5.778 -9.090 1.00 98.56 130 GLU A CA 1
ATOM 927 C C . GLU A 1 130 ? -12.189 -7.313 -9.191 1.00 98.56 130 GLU A C 1
ATOM 929 O O . GLU A 1 130 ? -12.184 -8.005 -8.171 1.00 98.56 130 GLU A O 1
ATOM 934 N N . ALA A 1 131 ? -12.142 -7.863 -10.411 1.00 98.44 131 ALA A N 1
ATOM 935 C CA . ALA A 1 131 ? -12.081 -9.305 -10.628 1.00 98.44 131 ALA A CA 1
ATOM 936 C C . ALA A 1 131 ? -10.823 -9.937 -10.005 1.00 98.44 131 ALA A C 1
ATOM 938 O O . ALA A 1 131 ? -10.950 -10.924 -9.280 1.00 98.44 131 ALA A O 1
ATOM 939 N N . VAL A 1 132 ? -9.630 -9.362 -10.206 1.00 98.44 132 VAL A N 1
ATOM 940 C CA . VAL A 1 132 ? -8.383 -9.889 -9.612 1.00 98.44 132 VAL A CA 1
ATOM 941 C C . VAL A 1 132 ? -8.403 -9.789 -8.084 1.00 98.44 132 VAL A C 1
ATOM 943 O O . VAL A 1 132 ? -7.984 -10.729 -7.405 1.00 98.44 132 VAL A O 1
ATOM 946 N N . ILE A 1 133 ? -8.927 -8.693 -7.524 1.00 98.38 133 ILE A N 1
ATOM 947 C CA . ILE A 1 133 ? -9.120 -8.552 -6.075 1.00 98.38 133 ILE A CA 1
ATOM 948 C C . ILE A 1 133 ? -10.033 -9.677 -5.577 1.00 98.38 133 ILE A C 1
ATOM 950 O O . ILE A 1 133 ? -9.612 -10.456 -4.725 1.00 98.38 133 ILE A O 1
ATOM 954 N N . ARG A 1 134 ? -11.232 -9.844 -6.157 1.00 98.12 134 ARG A N 1
ATOM 955 C CA . ARG A 1 134 ? -12.212 -10.880 -5.768 1.00 98.12 134 ARG A CA 1
ATOM 956 C C . ARG A 1 134 ? -11.704 -12.310 -5.928 1.00 98.12 134 ARG A C 1
ATOM 958 O O . ARG A 1 134 ? -12.032 -13.149 -5.087 1.00 98.12 134 ARG A O 1
ATOM 965 N N . GLU A 1 135 ? -10.926 -12.590 -6.974 1.00 97.38 135 GLU A N 1
ATOM 966 C CA . GLU A 1 135 ? -10.199 -13.853 -7.151 1.00 97.38 135 GLU A CA 1
ATOM 967 C C . GLU A 1 135 ? -9.222 -14.083 -5.985 1.00 97.38 135 GLU A C 1
ATOM 969 O O . GLU A 1 135 ? -9.197 -15.170 -5.408 1.00 97.38 135 GLU A O 1
ATOM 974 N N . THR A 1 136 ? -8.464 -13.052 -5.596 1.00 97.44 136 THR A N 1
ATOM 975 C CA . THR A 1 136 ? -7.400 -13.146 -4.583 1.00 97.44 136 THR A CA 1
ATOM 976 C C . THR A 1 136 ? -7.941 -13.237 -3.151 1.00 97.44 136 THR A C 1
ATOM 978 O O . THR A 1 136 ? -7.460 -14.063 -2.377 1.00 97.44 136 THR A O 1
ATOM 981 N N . ILE A 1 137 ? -8.977 -12.462 -2.799 1.00 96.31 137 ILE A N 1
ATOM 982 C CA . ILE A 1 137 ? -9.663 -12.548 -1.491 1.00 96.31 137 ILE A CA 1
ATOM 983 C C . ILE A 1 137 ? -10.736 -13.654 -1.436 1.00 96.31 137 ILE A C 1
ATOM 985 O O . ILE A 1 137 ? -11.418 -13.806 -0.424 1.00 96.31 137 ILE A O 1
ATOM 989 N N . ASN A 1 138 ? -10.911 -14.435 -2.513 1.00 96.62 138 ASN A N 1
ATOM 990 C CA . ASN A 1 138 ? -11.907 -15.510 -2.628 1.00 96.62 138 ASN A CA 1
ATOM 991 C C . ASN A 1 138 ? -13.364 -15.047 -2.345 1.00 96.62 138 ASN A C 1
ATOM 993 O O . ASN A 1 138 ? -14.182 -15.793 -1.800 1.00 96.62 138 ASN A O 1
ATOM 997 N N . LYS A 1 139 ? -13.708 -13.807 -2.731 1.00 96.00 139 LYS A N 1
ATOM 998 C CA . LYS A 1 139 ? -15.002 -13.145 -2.453 1.00 96.00 139 LYS A CA 1
ATOM 999 C C . LYS A 1 139 ? -15.712 -12.718 -3.740 1.00 96.00 139 LYS A C 1
ATOM 1001 O O . LYS A 1 139 ? -15.846 -11.540 -4.072 1.00 96.00 139 LYS A O 1
ATOM 1006 N N . LEU A 1 140 ? -16.196 -13.714 -4.479 1.00 94.44 140 LEU A N 1
ATOM 1007 C CA . LEU A 1 140 ? -16.752 -13.555 -5.832 1.00 94.44 140 LEU A CA 1
ATOM 1008 C C . LEU A 1 140 ? -18.031 -12.695 -5.934 1.00 94.44 140 LEU A C 1
ATOM 1010 O O . LEU A 1 140 ? -18.433 -12.360 -7.044 1.00 94.44 140 LEU A O 1
ATOM 1014 N N . GLN A 1 141 ? -18.707 -12.380 -4.824 1.00 94.19 141 GLN A N 1
ATOM 1015 C CA . GLN A 1 141 ? -19.970 -11.626 -4.795 1.00 94.19 141 GLN A CA 1
ATOM 1016 C C . GLN A 1 141 ? -20.094 -10.785 -3.514 1.00 94.19 141 GLN A C 1
ATOM 1018 O O . GLN A 1 141 ? -19.473 -11.098 -2.499 1.00 94.19 141 GLN A O 1
ATOM 1023 N N . GLY A 1 142 ? -20.960 -9.767 -3.555 1.00 95.56 142 GLY A N 1
ATOM 1024 C CA . GLY A 1 142 ? -21.247 -8.874 -2.427 1.00 95.56 142 GLY A CA 1
ATOM 1025 C C . GLY A 1 142 ? -20.264 -7.700 -2.299 1.00 95.56 142 GLY A C 1
ATOM 1026 O O . GLY A 1 142 ? -19.285 -7.642 -3.051 1.00 95.56 142 GLY A O 1
ATOM 1027 N N . PRO A 1 143 ? -20.522 -6.761 -1.374 1.00 94.75 143 PRO A N 1
ATOM 1028 C CA . PRO A 1 143 ? -19.624 -5.640 -1.100 1.00 94.75 143 PRO A CA 1
ATOM 1029 C C . PRO A 1 143 ? -18.245 -6.133 -0.645 1.00 94.75 143 PRO A C 1
ATOM 1031 O O . PRO A 1 143 ? -18.131 -7.180 0.004 1.00 94.75 143 PRO A O 1
ATOM 1034 N N . ILE A 1 144 ? -17.207 -5.382 -1.003 1.00 95.44 144 ILE A N 1
ATOM 1035 C CA . ILE A 1 144 ? -15.847 -5.558 -0.486 1.00 95.44 144 ILE A CA 1
ATOM 1036 C C . ILE A 1 144 ? -15.656 -4.514 0.611 1.00 95.44 144 ILE A C 1
ATOM 1038 O O . ILE A 1 144 ? -16.022 -3.357 0.432 1.00 95.44 144 ILE A O 1
ATOM 1042 N N . TYR A 1 145 ? -15.098 -4.923 1.740 1.00 93.56 145 TYR A N 1
ATOM 1043 C CA . TYR A 1 145 ? -14.804 -4.069 2.879 1.00 93.56 145 TYR A CA 1
ATOM 1044 C C . TYR A 1 145 ? -13.299 -4.018 3.137 1.00 93.56 145 TYR A C 1
ATOM 1046 O O . TYR A 1 145 ? -12.564 -4.934 2.766 1.00 93.56 145 TYR A O 1
ATOM 1054 N N . THR A 1 146 ? -12.834 -2.980 3.832 1.00 92.62 146 THR A N 1
ATOM 1055 C CA . THR A 1 146 ? -11.423 -2.862 4.242 1.00 92.62 146 THR A CA 1
ATOM 1056 C C . THR A 1 146 ? -10.914 -4.097 4.993 1.00 92.62 146 THR A C 1
ATOM 1058 O O . THR A 1 146 ? -9.784 -4.513 4.754 1.00 92.62 146 THR A O 1
ATOM 1061 N N . SER A 1 147 ? -11.752 -4.750 5.807 1.00 90.06 147 SER A N 1
ATOM 1062 C CA . SER A 1 147 ? -11.398 -5.986 6.524 1.00 90.06 147 SER A CA 1
ATOM 1063 C C . SER A 1 147 ? -11.177 -7.206 5.615 1.00 90.06 147 SER A C 1
ATOM 1065 O O . SER A 1 147 ? -10.394 -8.086 5.971 1.00 90.06 147 SER A O 1
ATOM 1067 N N . ASP A 1 148 ? -11.766 -7.261 4.410 1.00 93.50 148 ASP A N 1
ATOM 1068 C CA . ASP A 1 148 ? -11.406 -8.298 3.427 1.00 93.50 148 ASP A CA 1
ATOM 1069 C C . ASP A 1 148 ? -9.972 -8.083 2.899 1.00 93.50 148 ASP A C 1
ATOM 1071 O O . ASP A 1 148 ? -9.234 -9.039 2.637 1.00 93.50 148 ASP A O 1
ATOM 1075 N N . LEU A 1 149 ? -9.581 -6.812 2.744 1.00 95.12 149 LEU A N 1
ATOM 1076 C CA . LEU A 1 149 ? -8.306 -6.377 2.169 1.00 95.12 149 LEU A CA 1
ATOM 1077 C C . LEU A 1 149 ? -7.151 -6.403 3.182 1.00 95.12 149 LEU A C 1
ATOM 1079 O O . LEU A 1 149 ? -5.995 -6.472 2.772 1.00 95.12 149 LEU A O 1
ATOM 1083 N N . GLU A 1 150 ? -7.424 -6.425 4.492 1.00 90.56 150 GLU A N 1
ATOM 1084 C CA . GLU A 1 150 ? -6.391 -6.498 5.542 1.00 90.56 150 GLU A CA 1
ATOM 1085 C C . GLU A 1 150 ? -5.428 -7.684 5.356 1.00 90.56 150 GLU A C 1
ATOM 1087 O O . GLU A 1 150 ? -4.238 -7.573 5.653 1.00 90.56 150 GLU A O 1
ATOM 1092 N N . SER A 1 151 ? -5.909 -8.812 4.824 1.00 91.00 151 SER A N 1
ATOM 1093 C CA . SER A 1 151 ? -5.088 -10.006 4.573 1.00 91.00 151 SER A CA 1
ATOM 1094 C C . SER A 1 151 ? -4.270 -9.963 3.267 1.00 91.00 151 SER A C 1
ATOM 1096 O O . SER A 1 151 ? -3.396 -10.813 3.049 1.00 91.00 151 SER A O 1
ATOM 1098 N N . LEU A 1 152 ? -4.523 -8.981 2.393 1.00 96.62 152 LEU A N 1
ATOM 1099 C CA . LEU A 1 152 ? -3.981 -8.912 1.038 1.00 96.62 152 LEU A CA 1
ATOM 1100 C C . LEU A 1 152 ? -2.525 -8.418 1.033 1.00 96.62 152 LEU A C 1
ATOM 1102 O O . LEU A 1 152 ? -2.233 -7.236 0.894 1.00 96.62 152 LEU A O 1
ATOM 1106 N N . THR A 1 153 ? -1.588 -9.360 1.151 1.00 98.12 153 THR A N 1
ATOM 1107 C CA . THR A 1 153 ? -0.138 -9.076 1.148 1.00 98.12 153 THR A CA 1
ATOM 1108 C C . THR A 1 153 ? 0.530 -9.217 -0.224 1.00 98.12 153 THR A C 1
ATOM 1110 O O . THR A 1 153 ? 1.657 -8.748 -0.414 1.00 98.12 153 THR A O 1
ATOM 1113 N N . ARG A 1 154 ? -0.146 -9.847 -1.194 1.00 98.62 154 ARG A N 1
ATOM 1114 C CA . ARG A 1 154 ? 0.350 -10.062 -2.560 1.00 98.62 154 ARG A CA 1
ATOM 1115 C C . ARG A 1 154 ? -0.791 -10.037 -3.573 1.00 98.62 154 ARG A C 1
ATOM 1117 O O . ARG A 1 154 ? -1.746 -10.791 -3.414 1.00 98.62 154 ARG A O 1
ATOM 1124 N N . LEU A 1 155 ? -0.636 -9.251 -4.636 1.00 98.69 155 LEU A N 1
ATOM 1125 C CA . LEU A 1 155 ? -1.566 -9.166 -5.766 1.00 98.69 155 LEU A CA 1
ATOM 1126 C C . LEU A 1 155 ? -0.798 -9.372 -7.079 1.00 98.69 155 LEU A C 1
ATOM 1128 O O . LEU A 1 155 ? 0.278 -8.800 -7.255 1.00 98.69 155 LEU A O 1
ATOM 1132 N N . ILE A 1 156 ? -1.333 -10.205 -7.978 1.00 98.56 156 ILE A N 1
ATOM 1133 C CA . ILE A 1 156 ? -0.755 -10.489 -9.301 1.00 98.56 156 ILE A CA 1
ATOM 1134 C C . ILE A 1 156 ? -1.826 -10.240 -10.363 1.00 98.56 156 ILE A C 1
ATOM 1136 O O . ILE A 1 156 ? -2.799 -10.988 -10.455 1.00 98.56 156 ILE A O 1
ATOM 1140 N N . ALA A 1 157 ? -1.636 -9.184 -11.146 1.00 98.25 157 ALA A N 1
ATOM 1141 C CA . ALA A 1 157 ? -2.617 -8.616 -12.063 1.00 98.25 157 ALA A CA 1
ATOM 1142 C C . ALA A 1 157 ? -2.020 -8.301 -13.455 1.00 98.25 157 ALA A C 1
ATOM 1144 O O . ALA A 1 157 ? -2.549 -7.465 -14.189 1.00 98.25 157 ALA A O 1
ATOM 1145 N N . GLN A 1 158 ? -0.923 -8.972 -13.819 1.00 97.94 158 GLN A N 1
ATOM 1146 C CA . GLN A 1 158 ? -0.288 -8.865 -15.135 1.00 97.94 158 GLN A CA 1
ATOM 1147 C C . GLN A 1 158 ? -1.237 -9.278 -16.277 1.00 97.94 158 GLN A C 1
ATOM 1149 O O . GLN A 1 158 ? -2.009 -10.225 -16.120 1.00 97.94 158 GLN A O 1
ATOM 1154 N N . GLU A 1 159 ? -1.163 -8.583 -17.419 1.00 98.19 159 GLU A N 1
ATOM 1155 C CA . GLU A 1 159 ? -1.942 -8.859 -18.647 1.00 98.19 159 GLU A CA 1
ATOM 1156 C C . GLU A 1 159 ? -3.480 -8.854 -18.440 1.00 98.19 159 GLU A C 1
ATOM 1158 O O . GLU A 1 159 ? -4.230 -9.573 -19.104 1.00 98.19 159 GLU A O 1
ATOM 1163 N N . ARG A 1 160 ? -3.988 -8.043 -17.498 1.00 98.25 160 ARG A N 1
ATOM 1164 C CA . ARG A 1 160 ? -5.430 -7.968 -17.166 1.00 98.25 160 ARG A CA 1
ATOM 1165 C C . ARG A 1 160 ? -6.183 -6.839 -17.871 1.00 98.25 160 ARG A C 1
ATOM 1167 O O . ARG A 1 160 ? -7.408 -6.796 -17.791 1.00 98.25 160 ARG A O 1
ATOM 1174 N N . GLY A 1 161 ? -5.483 -5.947 -18.571 1.00 98.19 161 GLY A N 1
ATOM 1175 C CA . GLY A 1 161 ? -6.077 -4.792 -19.249 1.00 98.19 161 GLY A CA 1
ATOM 1176 C C . GLY A 1 161 ? -6.524 -3.667 -18.309 1.00 98.19 161 GLY A C 1
ATOM 1177 O O . GLY A 1 161 ? -7.338 -2.844 -18.722 1.00 98.19 161 GLY A O 1
ATOM 1178 N N . ILE A 1 162 ? -5.997 -3.627 -17.081 1.00 98.75 162 ILE A N 1
ATOM 1179 C CA . ILE A 1 162 ? -6.316 -2.625 -16.051 1.00 98.75 162 ILE A CA 1
ATOM 1180 C C . ILE A 1 162 ? -5.858 -1.229 -16.497 1.00 98.75 162 ILE A C 1
ATOM 1182 O O . ILE A 1 162 ? -4.822 -1.094 -17.152 1.00 98.75 162 ILE A O 1
ATOM 1186 N N . SER A 1 163 ? -6.616 -0.192 -16.149 1.00 98.38 163 SER A N 1
ATOM 1187 C CA . SER A 1 163 ? -6.302 1.213 -16.446 1.00 98.38 163 SER A CA 1
ATOM 1188 C C . SER A 1 163 ? -6.497 2.171 -15.266 1.00 98.38 163 SER A C 1
ATOM 1190 O O . SER A 1 163 ? -5.810 3.191 -15.218 1.00 98.38 163 SER A O 1
ATOM 1192 N N . ASP A 1 164 ? -7.375 1.844 -14.314 1.00 98.69 164 ASP A N 1
ATOM 1193 C CA . ASP A 1 164 ? -7.598 2.593 -13.069 1.00 98.69 164 ASP A CA 1
ATOM 1194 C C . ASP A 1 164 ? -7.220 1.716 -11.861 1.00 98.69 164 ASP A C 1
ATOM 1196 O O . ASP A 1 164 ? -7.536 0.526 -11.817 1.00 98.69 164 ASP A O 1
ATOM 1200 N N . LEU A 1 165 ? -6.499 2.303 -10.902 1.00 98.81 165 LEU A N 1
ATOM 1201 C CA . LEU A 1 165 ? -5.997 1.642 -9.692 1.00 98.81 165 LEU A CA 1
ATOM 1202 C C . LEU A 1 165 ? -6.798 1.991 -8.425 1.00 98.81 165 LEU A C 1
ATOM 1204 O O . LEU A 1 165 ? -6.461 1.507 -7.344 1.00 98.81 165 LEU A O 1
ATOM 1208 N N . SER A 1 166 ? -7.836 2.823 -8.543 1.00 98.62 166 SER A N 1
ATOM 1209 C CA . SER A 1 166 ? -8.665 3.276 -7.421 1.00 98.62 166 SER A CA 1
ATOM 1210 C C . SER A 1 166 ? -9.272 2.096 -6.650 1.00 98.62 166 SER A C 1
ATOM 1212 O O . SER A 1 166 ? -9.780 1.138 -7.240 1.00 98.62 166 SER A O 1
ATOM 1214 N N . GLY A 1 167 ? -9.196 2.164 -5.322 1.00 97.75 167 GLY A N 1
ATOM 1215 C CA . GLY A 1 167 ? -9.469 1.074 -4.387 1.00 97.75 167 GLY A CA 1
ATOM 1216 C C . GLY A 1 167 ? -8.201 0.376 -3.866 1.00 97.75 167 GLY A C 1
ATOM 1217 O O . GLY A 1 167 ? -8.236 -0.212 -2.780 1.00 97.75 167 GLY A O 1
ATOM 1218 N N . LEU A 1 168 ? -7.057 0.450 -4.569 1.00 98.31 168 LEU A N 1
ATOM 1219 C CA . LEU A 1 168 ? -5.793 -0.112 -4.065 1.00 98.31 168 LEU A CA 1
ATOM 1220 C C . LEU A 1 168 ? -5.228 0.649 -2.864 1.00 98.31 168 LEU A C 1
ATOM 1222 O O . LEU A 1 168 ? -4.527 0.036 -2.065 1.00 98.31 168 LEU A O 1
ATOM 1226 N N . GLU A 1 169 ? -5.568 1.922 -2.674 1.00 97.00 169 GLU A N 1
ATOM 1227 C CA . GLU A 1 169 ? -5.138 2.740 -1.534 1.00 97.00 169 GLU A CA 1
ATOM 1228 C C . GLU A 1 169 ? -5.571 2.163 -0.171 1.00 97.00 169 GLU A C 1
ATOM 1230 O O . GLU A 1 169 ? -4.927 2.419 0.845 1.00 97.00 169 GLU A O 1
ATOM 1235 N N . TYR A 1 170 ? -6.607 1.316 -0.151 1.00 95.81 170 TYR A N 1
ATOM 1236 C CA . TYR A 1 170 ? -7.069 0.587 1.035 1.00 95.81 170 TYR A CA 1
ATOM 1237 C C . TYR A 1 170 ? -6.306 -0.726 1.293 1.00 95.81 170 TYR A C 1
ATOM 1239 O O . TYR A 1 170 ? -6.428 -1.317 2.366 1.00 95.81 170 TYR A O 1
ATOM 1247 N N . CYS A 1 171 ? -5.493 -1.199 0.344 1.00 96.50 171 CYS A N 1
ATOM 1248 C CA . CYS A 1 171 ? -4.762 -2.469 0.416 1.00 96.50 171 CYS A CA 1
ATOM 1249 C C . CYS A 1 171 ? -3.427 -2.328 1.179 1.00 96.50 171 CYS A C 1
ATOM 1251 O O . CYS A 1 171 ? -2.377 -2.781 0.723 1.00 96.50 171 CYS A O 1
ATOM 1253 N N . LEU A 1 172 ? -3.464 -1.679 2.350 1.00 94.88 172 LEU A N 1
ATOM 1254 C CA . LEU A 1 172 ? -2.300 -1.152 3.085 1.00 94.88 172 LEU A CA 1
ATOM 1255 C C . LEU A 1 172 ? -1.212 -2.185 3.442 1.00 94.88 172 LEU A C 1
ATOM 1257 O O . LEU A 1 172 ? -0.062 -1.808 3.648 1.00 94.88 172 LEU A O 1
ATOM 1261 N N . ASN A 1 173 ? -1.556 -3.476 3.502 1.00 96.50 173 ASN A N 1
ATOM 1262 C CA . ASN A 1 173 ? -0.628 -4.568 3.821 1.00 96.50 173 ASN A CA 1
ATOM 1263 C C . ASN A 1 173 ? 0.064 -5.187 2.585 1.00 96.50 173 ASN A C 1
ATOM 1265 O O . ASN A 1 173 ? 0.787 -6.179 2.728 1.00 96.50 173 ASN A O 1
ATOM 1269 N N . LEU A 1 174 ? -0.135 -4.639 1.377 1.00 98.44 174 LEU A N 1
ATOM 1270 C CA . LEU A 1 174 ? 0.521 -5.112 0.155 1.00 98.44 174 LEU A CA 1
ATOM 1271 C C . LEU A 1 174 ? 2.047 -4.984 0.234 1.00 98.44 174 LEU A C 1
ATOM 1273 O O . LEU A 1 174 ? 2.593 -3.911 0.472 1.00 98.44 174 LEU A O 1
ATOM 1277 N N . ARG A 1 175 ? 2.743 -6.091 -0.050 1.00 98.69 175 ARG A N 1
ATOM 1278 C CA . ARG A 1 175 ? 4.215 -6.172 -0.112 1.00 98.69 175 ARG A CA 1
ATOM 1279 C C . ARG A 1 175 ? 4.738 -6.527 -1.499 1.00 98.69 175 ARG A C 1
ATOM 1281 O O . ARG A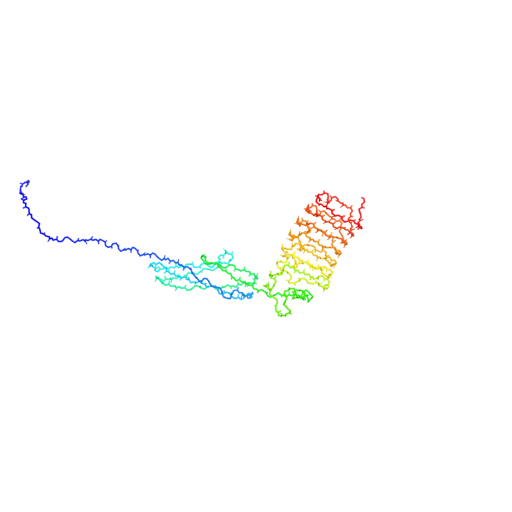 1 175 ? 5.865 -6.171 -1.838 1.00 98.69 175 ARG A O 1
ATOM 1288 N N . TRP A 1 176 ? 3.925 -7.233 -2.283 1.00 98.88 176 TRP A N 1
ATOM 1289 C CA . TRP A 1 176 ? 4.216 -7.644 -3.655 1.00 98.88 176 TRP A CA 1
ATOM 1290 C C . TRP A 1 176 ? 3.038 -7.269 -4.551 1.00 98.88 176 TRP A C 1
ATOM 1292 O O . TRP A 1 176 ? 1.943 -7.811 -4.382 1.00 98.88 176 TRP A O 1
ATOM 1302 N N . LEU A 1 177 ? 3.269 -6.382 -5.513 1.00 98.88 177 LEU A N 1
ATOM 1303 C CA . LEU A 1 177 ? 2.264 -5.909 -6.457 1.00 98.88 177 LEU A CA 1
ATOM 1304 C C . LEU A 1 177 ? 2.809 -6.033 -7.881 1.00 98.88 177 LEU A C 1
ATOM 1306 O O . LEU A 1 177 ? 3.798 -5.394 -8.230 1.00 98.88 177 LEU A O 1
ATOM 1310 N N . ASP A 1 178 ? 2.177 -6.886 -8.681 1.00 98.88 178 ASP A N 1
ATOM 1311 C CA . ASP A 1 178 ? 2.507 -7.076 -10.094 1.00 98.88 178 ASP A CA 1
ATOM 1312 C C . ASP A 1 178 ? 1.346 -6.583 -10.962 1.00 98.88 178 ASP A C 1
ATOM 1314 O O . ASP A 1 178 ? 0.242 -7.128 -10.906 1.00 98.88 178 ASP A O 1
ATOM 1318 N N . LEU A 1 179 ? 1.609 -5.516 -11.713 1.00 98.81 179 LEU A N 1
ATOM 1319 C CA . LEU A 1 179 ? 0.689 -4.775 -12.571 1.00 98.81 179 LEU A CA 1
ATOM 1320 C C . LEU A 1 179 ? 1.256 -4.625 -13.999 1.00 98.81 179 LEU A C 1
ATOM 1322 O O . LEU A 1 179 ? 0.790 -3.773 -14.760 1.00 98.81 179 LEU A O 1
ATOM 1326 N N . GLY A 1 180 ? 2.244 -5.437 -14.387 1.00 98.69 180 GLY A N 1
ATOM 1327 C CA . GLY A 1 180 ? 2.864 -5.344 -15.711 1.00 98.69 180 GLY A CA 1
ATOM 1328 C C . GLY A 1 180 ? 1.897 -5.626 -16.873 1.00 98.69 180 GLY A C 1
ATOM 1329 O O . GLY A 1 180 ? 0.897 -6.321 -16.705 1.00 98.69 180 GLY A O 1
ATOM 1330 N N . GLN A 1 181 ? 2.202 -5.130 -18.073 1.00 98.69 181 GLN A N 1
ATOM 1331 C CA . GLN A 1 181 ? 1.421 -5.374 -19.299 1.00 98.69 181 GLN A CA 1
ATOM 1332 C C . GLN A 1 181 ? -0.055 -4.960 -19.152 1.00 98.69 181 GLN A C 1
ATOM 1334 O O . GLN A 1 181 ? -0.983 -5.719 -19.439 1.00 98.69 181 GLN A O 1
ATOM 1339 N N . ASN A 1 182 ? -0.268 -3.736 -18.671 1.00 98.81 182 ASN A N 1
ATOM 1340 C CA . ASN A 1 182 ? -1.579 -3.115 -18.488 1.00 98.81 182 ASN A CA 1
ATOM 1341 C C . ASN A 1 182 ? -1.601 -1.731 -19.174 1.00 98.81 182 ASN A C 1
ATOM 1343 O O . ASN A 1 182 ? -0.725 -1.398 -19.969 1.00 98.81 182 ASN A O 1
ATOM 1347 N N . ASN A 1 183 ? -2.638 -0.927 -18.933 1.00 98.31 183 ASN A N 1
ATOM 1348 C CA . ASN A 1 183 ? -2.816 0.390 -19.550 1.00 98.31 183 ASN A CA 1
ATOM 1349 C C . ASN A 1 183 ? -2.607 1.553 -18.561 1.00 98.31 183 ASN A C 1
ATOM 1351 O O . ASN A 1 183 ? -3.046 2.669 -18.840 1.00 98.31 183 ASN A O 1
ATOM 1355 N N . ILE A 1 184 ? -1.959 1.308 -17.421 1.00 98.75 184 ILE A N 1
ATOM 1356 C CA . ILE A 1 184 ? -1.903 2.219 -16.271 1.00 98.75 184 ILE A CA 1
ATOM 1357 C C . ILE A 1 184 ? -1.051 3.454 -16.589 1.00 98.75 184 ILE A C 1
ATOM 1359 O O . ILE A 1 184 ? 0.078 3.335 -17.070 1.00 98.75 184 ILE A O 1
ATOM 1363 N N . SER A 1 185 ? -1.580 4.640 -16.278 1.00 98.12 185 SER A N 1
ATOM 1364 C CA . SER A 1 185 ? -0.856 5.918 -16.378 1.00 98.12 185 SER A CA 1
ATOM 1365 C C . SER A 1 185 ? -0.875 6.764 -15.102 1.00 98.12 185 SER A C 1
ATOM 1367 O O . SER A 1 185 ? -0.054 7.671 -14.986 1.00 98.12 185 SER A O 1
ATOM 1369 N N . ASP A 1 186 ? -1.805 6.508 -14.174 1.00 98.62 186 ASP A N 1
ATOM 1370 C CA . ASP A 1 186 ? -1.833 7.140 -12.850 1.00 98.62 186 ASP A CA 1
ATOM 1371 C C . ASP A 1 186 ? -1.450 6.116 -11.775 1.00 98.62 186 ASP A C 1
ATOM 1373 O O . ASP A 1 186 ? -2.009 5.022 -11.710 1.00 98.62 186 ASP A O 1
ATOM 1377 N N . LEU A 1 187 ? -0.489 6.493 -10.932 1.00 98.81 187 LEU A N 1
ATOM 1378 C CA . LEU A 1 187 ? -0.022 5.709 -9.791 1.00 98.81 187 LEU A CA 1
ATOM 1379 C C . LEU A 1 187 ? -0.504 6.285 -8.449 1.00 98.81 187 LEU A C 1
ATOM 1381 O O . LEU A 1 187 ? -0.093 5.788 -7.401 1.00 98.81 187 LEU A O 1
ATOM 1385 N N . SER A 1 188 ? -1.345 7.327 -8.445 1.00 98.62 188 SER A N 1
ATOM 1386 C CA . SER A 1 188 ? -1.777 8.020 -7.226 1.00 98.62 188 SER A CA 1
ATOM 1387 C C . SER A 1 188 ? -2.381 7.107 -6.136 1.00 98.62 188 SER A C 1
ATOM 1389 O O . SER A 1 188 ? -2.025 7.321 -4.971 1.00 98.62 188 SER A O 1
ATOM 1391 N N . PRO A 1 189 ? -3.132 6.021 -6.443 1.00 98.69 189 PRO A N 1
ATOM 1392 C CA . PRO A 1 189 ? -3.608 5.066 -5.430 1.00 98.69 189 PRO A CA 1
ATOM 1393 C C . PRO A 1 189 ? -2.495 4.290 -4.704 1.00 98.69 189 PRO A C 1
ATOM 1395 O O . PRO A 1 189 ? -2.705 3.771 -3.610 1.00 98.69 189 PRO A O 1
ATOM 1398 N N . LEU A 1 190 ? -1.286 4.221 -5.273 1.00 98.75 190 LEU A N 1
ATOM 1399 C CA . LEU A 1 190 ? -0.158 3.499 -4.674 1.00 98.75 190 LEU A CA 1
ATOM 1400 C C . LEU A 1 190 ? 0.568 4.306 -3.585 1.00 98.75 190 LEU A C 1
ATOM 1402 O O . LEU A 1 190 ? 1.315 3.723 -2.800 1.00 98.75 190 LEU A O 1
ATOM 1406 N N . ALA A 1 191 ? 0.357 5.625 -3.495 1.00 98.00 191 ALA A N 1
ATOM 1407 C CA . ALA A 1 191 ? 1.184 6.526 -2.681 1.00 98.00 191 ALA A CA 1
ATOM 1408 C C . ALA A 1 191 ? 1.151 6.259 -1.161 1.00 98.00 191 ALA A C 1
ATOM 1410 O O . ALA A 1 191 ? 2.076 6.651 -0.442 1.00 98.00 191 ALA A O 1
ATOM 1411 N N . GLY A 1 192 ? 0.098 5.597 -0.667 1.00 96.75 192 GLY A N 1
ATOM 1412 C CA . GLY A 1 192 ? -0.052 5.195 0.736 1.00 96.75 192 GLY A CA 1
ATOM 1413 C C . GLY A 1 192 ? 0.540 3.821 1.082 1.00 96.75 192 GLY A C 1
ATOM 1414 O O . GLY A 1 192 ? 0.669 3.498 2.263 1.00 96.75 192 GLY A O 1
ATOM 1415 N N . LEU A 1 193 ? 0.922 3.011 0.087 1.00 98.06 193 LEU A N 1
ATOM 1416 C CA . LEU A 1 193 ? 1.249 1.585 0.244 1.00 98.06 193 LEU A CA 1
ATOM 1417 C C . LEU A 1 193 ? 2.685 1.345 0.734 1.00 98.06 193 LEU A C 1
ATOM 1419 O O . LEU A 1 193 ? 3.468 0.604 0.143 1.00 98.06 193 LEU A O 1
ATOM 1423 N N . SER A 1 194 ? 3.030 1.994 1.845 1.00 96.75 194 SER A N 1
ATOM 1424 C CA . SER A 1 194 ? 4.386 2.070 2.402 1.00 96.75 194 SER A CA 1
ATOM 1425 C C . SER A 1 194 ? 5.032 0.727 2.775 1.00 96.75 194 SER A C 1
ATOM 1427 O O . SER A 1 194 ? 6.249 0.686 2.949 1.00 96.75 194 SER A O 1
ATOM 1429 N N . ASP A 1 195 ? 4.268 -0.367 2.859 1.00 97.81 195 ASP A N 1
ATOM 1430 C CA . ASP A 1 195 ? 4.780 -1.720 3.124 1.00 97.81 195 ASP A CA 1
ATOM 1431 C C . ASP A 1 195 ? 5.261 -2.462 1.850 1.00 97.81 195 ASP A C 1
ATOM 1433 O O . ASP A 1 195 ? 5.847 -3.547 1.954 1.00 97.81 195 ASP A O 1
ATOM 1437 N N . LEU A 1 196 ? 5.075 -1.872 0.655 1.00 98.75 196 LEU A N 1
ATOM 1438 C CA . LEU A 1 196 ? 5.529 -2.422 -0.628 1.00 98.75 196 LEU A CA 1
ATOM 1439 C C . LEU A 1 196 ? 7.049 -2.635 -0.674 1.00 98.75 196 LEU A C 1
ATOM 1441 O O . LEU A 1 196 ? 7.839 -1.765 -0.312 1.00 98.75 196 LEU A O 1
ATOM 1445 N N . ARG A 1 197 ? 7.446 -3.807 -1.187 1.00 98.88 197 ARG A N 1
ATOM 1446 C CA . ARG A 1 197 ? 8.846 -4.234 -1.380 1.00 98.88 197 ARG A CA 1
ATOM 1447 C C . ARG A 1 197 ? 9.159 -4.627 -2.818 1.00 98.88 197 ARG A C 1
ATOM 1449 O O . ARG A 1 197 ? 10.289 -4.440 -3.256 1.00 98.88 197 ARG A O 1
ATOM 1456 N N . TYR A 1 198 ? 8.177 -5.172 -3.530 1.00 98.94 198 TYR A N 1
ATOM 1457 C CA . TYR A 1 198 ? 8.308 -5.634 -4.910 1.00 98.94 198 TYR A CA 1
ATOM 1458 C C . TYR A 1 198 ? 7.167 -5.027 -5.724 1.00 98.94 198 TYR A C 1
ATOM 1460 O O . TYR A 1 198 ? 6.000 -5.326 -5.451 1.00 98.94 198 TYR A O 1
ATOM 1468 N N . LEU A 1 199 ? 7.503 -4.166 -6.683 1.00 98.94 199 LEU A N 1
ATOM 1469 C CA . LEU A 1 199 ? 6.545 -3.483 -7.549 1.00 98.94 199 LEU A CA 1
ATOM 1470 C C . LEU A 1 199 ? 6.945 -3.670 -9.015 1.00 98.94 199 LEU A C 1
ATOM 1472 O O . LEU A 1 199 ? 8.047 -3.293 -9.408 1.00 98.94 199 LEU A O 1
ATOM 1476 N N . PHE A 1 200 ? 6.040 -4.246 -9.804 1.00 98.94 200 PHE A N 1
ATOM 1477 C CA . PHE A 1 200 ? 6.222 -4.488 -11.235 1.00 98.94 200 PHE A CA 1
ATOM 1478 C C . PHE A 1 200 ? 5.154 -3.707 -12.008 1.00 98.94 200 PHE A C 1
ATOM 1480 O O . PHE A 1 200 ? 3.957 -3.922 -11.808 1.00 98.94 200 PHE A O 1
ATOM 1487 N N . LEU A 1 201 ? 5.592 -2.759 -12.834 1.00 98.81 201 LEU A N 1
ATOM 1488 C CA . LEU A 1 201 ? 4.773 -1.817 -13.609 1.00 98.81 201 LEU A CA 1
ATOM 1489 C C . LEU A 1 201 ? 5.233 -1.739 -15.078 1.00 98.81 201 LEU A C 1
ATOM 1491 O O . LEU A 1 201 ? 4.857 -0.822 -15.809 1.00 98.81 201 LEU A O 1
ATOM 1495 N N . GLN A 1 202 ? 6.025 -2.705 -15.531 1.00 98.81 202 GLN A N 1
ATOM 1496 C CA . GLN A 1 202 ? 6.565 -2.780 -16.882 1.00 98.81 202 GLN A CA 1
ATOM 1497 C C . GLN A 1 202 ? 5.492 -2.885 -17.969 1.00 98.81 202 GLN A C 1
ATOM 1499 O O . GLN A 1 202 ? 4.426 -3.448 -17.719 1.00 98.81 202 GLN A O 1
ATOM 1504 N N . SER A 1 203 ? 5.764 -2.383 -19.175 1.00 98.75 203 SER A N 1
ATOM 1505 C CA . SER A 1 203 ? 4.795 -2.333 -20.284 1.00 98.75 203 SER A CA 1
ATOM 1506 C C . SER A 1 203 ? 3.478 -1.661 -19.865 1.00 98.75 203 SER A C 1
ATOM 1508 O O . SER A 1 203 ? 2.424 -2.299 -19.803 1.00 98.75 203 SER A O 1
ATOM 1510 N N . ASN A 1 204 ? 3.557 -0.372 -19.527 1.00 98.75 204 ASN A N 1
ATOM 1511 C CA . ASN A 1 204 ? 2.422 0.476 -19.142 1.00 98.75 204 ASN A CA 1
ATOM 1512 C C . ASN A 1 204 ? 2.555 1.889 -19.757 1.00 98.75 204 ASN A C 1
ATOM 1514 O O . ASN A 1 204 ? 3.495 2.205 -20.484 1.00 98.75 204 ASN A O 1
ATOM 1518 N N . ASN A 1 205 ? 1.592 2.770 -19.473 1.00 97.62 205 ASN A N 1
ATOM 1519 C CA . ASN A 1 205 ? 1.539 4.143 -19.989 1.00 97.62 205 ASN A CA 1
ATOM 1520 C C . ASN A 1 205 ? 2.018 5.188 -18.959 1.00 97.62 205 ASN A C 1
ATOM 1522 O O . ASN A 1 205 ? 1.602 6.349 -19.007 1.00 97.62 205 ASN A O 1
ATOM 1526 N N . THR A 1 206 ? 2.859 4.799 -17.996 1.00 97.75 206 THR A N 1
ATOM 1527 C CA . THR A 1 206 ? 3.257 5.667 -16.877 1.00 97.75 206 THR A CA 1
ATOM 1528 C C . THR A 1 206 ? 4.394 6.616 -17.265 1.00 97.75 206 THR A C 1
ATOM 1530 O O . THR A 1 206 ? 5.298 6.261 -18.021 1.00 97.75 206 THR A O 1
ATOM 1533 N N . SER A 1 207 ? 4.347 7.844 -16.736 1.00 97.94 207 SER A N 1
ATOM 1534 C CA . SER A 1 207 ? 5.414 8.853 -16.881 1.00 97.94 207 SER A CA 1
ATOM 1535 C C . SER A 1 207 ? 5.679 9.682 -15.616 1.00 97.94 207 SER A C 1
ATOM 1537 O O . SER A 1 207 ? 6.806 10.143 -15.437 1.00 97.94 207 SER A O 1
ATOM 1539 N N . ASP A 1 208 ? 4.692 9.843 -14.724 1.00 98.50 208 ASP A N 1
ATOM 1540 C CA . ASP A 1 208 ? 4.873 10.456 -13.402 1.00 98.50 208 ASP A CA 1
ATOM 1541 C C . ASP A 1 208 ? 5.153 9.382 -12.337 1.00 98.50 208 ASP A C 1
ATOM 1543 O O . ASP A 1 208 ? 4.390 8.430 -12.174 1.00 98.50 208 ASP A O 1
ATOM 1547 N N . LEU A 1 209 ? 6.256 9.552 -11.606 1.00 98.75 209 LEU A N 1
ATOM 1548 C CA . LEU A 1 209 ? 6.689 8.668 -10.521 1.00 98.75 209 LEU A CA 1
ATOM 1549 C C . LEU A 1 209 ? 6.533 9.311 -9.133 1.00 98.75 209 LEU A C 1
ATOM 1551 O O . LEU A 1 209 ? 6.915 8.697 -8.136 1.00 98.75 209 LEU A O 1
ATOM 1555 N N . LEU A 1 210 ? 5.980 10.528 -9.031 1.00 98.69 210 LEU A N 1
ATOM 1556 C CA . LEU A 1 210 ? 5.775 11.229 -7.760 1.00 98.69 210 LEU A CA 1
ATOM 1557 C C . LEU A 1 210 ? 5.023 10.384 -6.708 1.00 98.69 210 LEU A C 1
ATOM 1559 O O . LEU A 1 210 ? 5.479 10.383 -5.557 1.00 98.69 210 LEU A O 1
ATOM 1563 N N . PRO A 1 211 ? 3.973 9.602 -7.049 1.00 98.75 211 PRO A N 1
ATOM 1564 C CA . PRO A 1 211 ? 3.314 8.702 -6.098 1.00 98.75 211 PRO A CA 1
ATOM 1565 C C . PRO A 1 211 ? 4.239 7.653 -5.464 1.00 98.75 211 PRO A C 1
ATOM 1567 O O . PRO A 1 211 ? 3.993 7.233 -4.340 1.00 98.75 211 PRO A O 1
ATOM 1570 N N . LEU A 1 212 ? 5.326 7.253 -6.133 1.00 98.69 212 LEU A N 1
ATOM 1571 C CA . LEU A 1 212 ? 6.261 6.248 -5.613 1.00 98.69 212 LEU A CA 1
ATOM 1572 C C . LEU A 1 212 ? 7.268 6.820 -4.599 1.00 98.69 212 LEU A C 1
ATOM 1574 O O . LEU A 1 212 ? 7.929 6.055 -3.901 1.00 98.69 212 LEU A O 1
ATOM 1578 N N . SER A 1 213 ? 7.397 8.148 -4.488 1.00 98.12 213 SER A N 1
ATOM 1579 C CA . SER A 1 213 ? 8.445 8.807 -3.681 1.00 98.12 213 SER A CA 1
ATOM 1580 C C . SER A 1 213 ? 8.392 8.511 -2.173 1.00 98.12 213 SER A C 1
ATOM 1582 O O . SER A 1 213 ? 9.407 8.632 -1.483 1.00 98.12 213 SER A O 1
ATOM 1584 N N . SER A 1 214 ? 7.234 8.095 -1.654 1.00 97.06 214 SER A N 1
ATOM 1585 C CA . SER A 1 214 ? 7.019 7.681 -0.260 1.00 97.06 214 SER A CA 1
ATOM 1586 C C . SER A 1 214 ? 7.420 6.227 0.024 1.00 97.06 214 SER A C 1
ATOM 1588 O O . SER A 1 214 ? 7.623 5.864 1.187 1.00 97.06 214 SER A O 1
ATOM 1590 N N . LEU A 1 215 ? 7.551 5.384 -1.008 1.00 98.50 215 LEU A N 1
ATOM 1591 C CA . LEU A 1 215 ? 7.607 3.919 -0.908 1.00 98.50 215 LEU A CA 1
ATOM 1592 C C . LEU A 1 215 ? 9.010 3.393 -0.568 1.00 98.50 215 LEU A C 1
ATOM 1594 O O . LEU A 1 215 ? 9.540 2.470 -1.181 1.00 98.50 215 LEU A O 1
ATOM 1598 N N . THR A 1 216 ? 9.627 3.994 0.447 1.00 98.06 216 THR A N 1
ATOM 1599 C CA . THR A 1 216 ? 11.030 3.788 0.845 1.00 98.06 216 THR A CA 1
ATOM 1600 C C . THR A 1 216 ? 11.404 2.351 1.236 1.00 98.06 216 THR A C 1
ATOM 1602 O O . THR A 1 216 ? 12.595 2.059 1.337 1.00 98.06 216 THR A O 1
ATOM 1605 N N . ASN A 1 217 ? 10.435 1.446 1.420 1.00 98.50 217 ASN A N 1
ATOM 1606 C CA . ASN A 1 217 ? 10.654 0.013 1.655 1.00 98.50 217 ASN A CA 1
ATOM 1607 C C . ASN A 1 217 ? 10.851 -0.820 0.370 1.00 98.50 217 ASN A C 1
ATOM 1609 O O . ASN A 1 217 ? 11.156 -2.008 0.485 1.00 98.50 217 ASN A O 1
ATOM 1613 N N . LEU A 1 218 ? 10.715 -0.232 -0.828 1.00 98.81 218 LEU A N 1
ATOM 1614 C CA . LEU A 1 218 ? 10.941 -0.931 -2.096 1.00 98.81 218 LEU A CA 1
ATOM 1615 C C . LEU A 1 218 ? 12.363 -1.512 -2.178 1.00 98.81 218 LEU A C 1
ATOM 1617 O O . LEU A 1 218 ? 13.358 -0.806 -2.026 1.00 98.81 218 LEU A O 1
ATOM 1621 N N . GLU A 1 219 ? 12.433 -2.815 -2.448 1.00 98.88 219 GLU A N 1
ATOM 1622 C CA . GLU A 1 219 ? 13.656 -3.592 -2.668 1.00 98.88 219 GLU A CA 1
ATOM 1623 C C . GLU A 1 219 ? 13.848 -3.918 -4.159 1.00 98.88 219 GLU A C 1
ATOM 1625 O O . GLU A 1 219 ? 14.985 -3.994 -4.627 1.00 98.88 219 GLU A O 1
ATOM 1630 N N . LEU A 1 220 ? 12.746 -4.083 -4.901 1.00 98.94 220 LEU A N 1
ATOM 1631 C CA . LEU A 1 220 ? 12.709 -4.284 -6.349 1.00 98.94 220 LEU A CA 1
ATOM 1632 C C . LEU A 1 220 ? 11.642 -3.383 -6.978 1.00 98.94 220 LEU A C 1
ATOM 1634 O O . LEU A 1 220 ? 10.496 -3.365 -6.518 1.00 98.94 220 LEU A O 1
ATOM 1638 N N . LEU A 1 221 ? 12.020 -2.686 -8.049 1.00 98.94 221 LEU A N 1
ATOM 1639 C CA . LEU A 1 221 ? 11.126 -1.865 -8.861 1.00 98.94 221 LEU A CA 1
ATOM 1640 C C . LEU A 1 221 ? 11.392 -2.109 -10.354 1.00 98.94 221 LEU A C 1
ATOM 1642 O O . LEU A 1 221 ? 12.482 -1.817 -10.841 1.00 98.94 221 LEU A O 1
ATOM 1646 N N . ASP A 1 222 ? 10.398 -2.631 -11.070 1.00 98.94 222 ASP A N 1
ATOM 1647 C CA . ASP A 1 222 ? 10.424 -2.777 -12.531 1.00 98.94 222 ASP A CA 1
ATOM 1648 C C . ASP A 1 222 ? 9.465 -1.759 -13.162 1.00 98.94 222 ASP A C 1
ATOM 1650 O O . ASP A 1 222 ? 8.256 -1.779 -12.915 1.00 98.94 222 ASP A O 1
ATOM 1654 N N . LEU A 1 223 ? 10.036 -0.842 -13.938 1.00 98.88 223 LEU A N 1
ATOM 1655 C CA . LEU A 1 223 ? 9.381 0.253 -14.654 1.00 98.88 223 LEU A CA 1
ATOM 1656 C C . LEU A 1 223 ? 9.784 0.255 -16.142 1.00 98.88 223 LEU A C 1
ATOM 1658 O O . LEU A 1 223 ? 9.710 1.291 -16.809 1.00 98.88 223 LEU A O 1
ATOM 1662 N N . SER A 1 224 ? 10.242 -0.884 -16.667 1.00 98.88 224 SER A N 1
ATOM 1663 C CA . SER A 1 224 ? 10.662 -1.010 -18.067 1.00 98.88 224 SER A CA 1
ATOM 1664 C C . SER A 1 224 ? 9.499 -0.815 -19.062 1.00 98.88 224 SER A C 1
ATOM 1666 O O . SER A 1 224 ? 8.335 -0.946 -18.685 1.00 98.88 224 SER A O 1
ATOM 1668 N N . ASP A 1 225 ? 9.775 -0.455 -20.321 1.00 98.81 225 ASP A N 1
ATOM 1669 C CA . ASP A 1 225 ? 8.758 -0.242 -21.376 1.00 98.81 225 ASP A CA 1
ATOM 1670 C C . ASP A 1 225 ? 7.635 0.726 -20.930 1.00 98.81 225 ASP A C 1
ATOM 1672 O O . ASP A 1 225 ? 6.480 0.352 -20.707 1.00 98.81 225 ASP A O 1
ATOM 1676 N N . ASN A 1 226 ? 8.018 1.984 -20.692 1.00 98.81 226 ASN A N 1
ATOM 1677 C CA . ASN A 1 226 ? 7.156 3.053 -20.173 1.00 98.81 226 ASN A CA 1
ATOM 1678 C C . ASN A 1 226 ? 7.557 4.427 -20.769 1.00 98.81 226 ASN A C 1
ATOM 1680 O O . ASN A 1 226 ? 8.352 4.530 -21.704 1.00 98.81 226 ASN A O 1
ATOM 1684 N N . ASN A 1 227 ? 6.974 5.522 -20.267 1.00 98.25 227 ASN A N 1
ATOM 1685 C CA . ASN A 1 227 ? 7.174 6.884 -20.783 1.00 98.25 227 ASN A CA 1
ATOM 1686 C C . ASN A 1 227 ? 7.921 7.799 -19.789 1.00 98.25 227 ASN A C 1
ATOM 1688 O O . ASN A 1 227 ? 7.676 9.006 -19.734 1.00 98.25 227 ASN A O 1
ATOM 1692 N N . ILE A 1 228 ? 8.823 7.240 -18.980 1.00 98.81 228 ILE A N 1
ATOM 1693 C CA . ILE A 1 228 ? 9.509 7.950 -17.892 1.00 98.81 228 ILE A CA 1
ATOM 1694 C C . ILE A 1 228 ? 10.679 8.774 -18.438 1.00 98.81 228 ILE A C 1
ATOM 1696 O O . ILE A 1 228 ? 11.543 8.262 -19.150 1.00 98.81 228 ILE A O 1
ATOM 1700 N N . GLY A 1 229 ? 10.734 10.053 -18.052 1.00 98.38 229 GLY A N 1
ATOM 1701 C CA . GLY A 1 229 ? 11.851 10.960 -18.351 1.00 98.38 229 GLY A CA 1
ATOM 1702 C C . GLY A 1 229 ? 12.504 11.610 -17.122 1.00 98.38 229 GLY A C 1
ATOM 1703 O O . GLY A 1 229 ? 13.668 12.007 -17.202 1.00 98.38 229 GLY A O 1
ATOM 1704 N N . ASP A 1 230 ? 11.793 11.699 -15.990 1.00 98.62 230 ASP A N 1
ATOM 1705 C CA . ASP A 1 230 ? 12.333 12.185 -14.714 1.00 98.62 230 ASP A CA 1
ATOM 1706 C C . ASP A 1 230 ? 12.407 11.059 -13.676 1.00 98.62 230 ASP A C 1
ATOM 1708 O O . ASP A 1 230 ? 11.451 10.317 -13.462 1.00 98.62 230 ASP A O 1
ATOM 1712 N N . LEU A 1 231 ? 13.556 10.968 -13.007 1.00 98.81 231 LEU A N 1
ATOM 1713 C CA . LEU A 1 231 ? 13.829 10.014 -11.934 1.00 98.81 231 LEU A CA 1
ATOM 1714 C C . LEU A 1 231 ? 13.896 10.691 -10.557 1.00 98.81 231 LEU A C 1
ATOM 1716 O O . LEU A 1 231 ? 14.193 10.023 -9.568 1.00 98.81 231 LEU A O 1
ATOM 1720 N N . SER A 1 232 ? 13.640 12.004 -10.461 1.00 98.69 232 SER A N 1
ATOM 1721 C CA . SER A 1 232 ? 13.716 12.744 -9.196 1.00 98.69 232 SER A CA 1
ATOM 1722 C C . SER A 1 232 ? 12.881 12.144 -8.047 1.00 98.69 232 SER A C 1
ATOM 1724 O O . SER A 1 232 ? 13.404 12.129 -6.924 1.00 98.69 232 SER A O 1
ATOM 1726 N N . PRO A 1 233 ? 11.691 11.533 -8.268 1.00 98.75 233 PRO A N 1
ATOM 1727 C CA . PRO A 1 233 ? 10.940 10.858 -7.204 1.00 98.75 233 PRO A CA 1
ATOM 1728 C C . PRO A 1 233 ? 11.656 9.643 -6.594 1.00 98.75 233 PRO A C 1
ATOM 1730 O O . PRO A 1 233 ? 11.440 9.334 -5.424 1.00 98.75 233 PRO A O 1
ATOM 1733 N N . LEU A 1 234 ? 12.543 8.976 -7.345 1.00 98.62 234 LEU A N 1
ATOM 1734 C CA . LEU A 1 234 ? 13.232 7.757 -6.900 1.00 98.62 234 LEU A CA 1
ATOM 1735 C C . LEU A 1 234 ? 14.390 8.033 -5.923 1.00 98.62 234 LEU A C 1
ATOM 1737 O O . LEU A 1 234 ? 14.877 7.107 -5.278 1.00 98.62 234 LEU A O 1
ATOM 1741 N N . THR A 1 235 ? 14.816 9.294 -5.769 1.00 97.88 235 THR A N 1
ATOM 1742 C CA . THR A 1 235 ? 15.987 9.696 -4.957 1.00 97.88 235 THR A CA 1
ATOM 1743 C C . THR A 1 235 ? 15.928 9.205 -3.499 1.00 97.88 235 THR A C 1
ATOM 1745 O O . THR A 1 235 ? 16.966 9.011 -2.867 1.00 97.88 235 THR A O 1
ATOM 1748 N N . GLY A 1 236 ? 14.724 9.015 -2.945 1.00 96.94 236 GLY A N 1
ATOM 1749 C CA . GLY A 1 236 ? 14.511 8.555 -1.567 1.00 96.94 236 GLY A CA 1
ATOM 1750 C C . GLY A 1 236 ? 14.500 7.033 -1.368 1.00 96.94 236 GLY A C 1
ATOM 1751 O O . GLY A 1 236 ? 14.509 6.578 -0.225 1.00 96.94 236 GLY A O 1
ATOM 1752 N N . LEU A 1 237 ? 14.490 6.233 -2.440 1.00 98.44 237 LEU A N 1
ATOM 1753 C CA . LEU A 1 237 ? 14.239 4.784 -2.395 1.00 98.44 237 LEU A CA 1
ATOM 1754 C C . LEU A 1 237 ? 15.501 3.962 -2.075 1.00 98.44 237 LEU A C 1
ATOM 1756 O O . LEU A 1 237 ? 15.832 2.987 -2.743 1.00 98.44 237 LEU A O 1
ATOM 1760 N N . ILE A 1 238 ? 16.219 4.363 -1.024 1.00 97.56 238 ILE A N 1
ATOM 1761 C CA . ILE A 1 238 ? 17.562 3.877 -0.654 1.00 97.56 238 ILE A CA 1
ATOM 1762 C C . ILE A 1 238 ? 17.683 2.364 -0.380 1.00 97.56 238 ILE A C 1
ATOM 1764 O O . ILE A 1 238 ? 18.801 1.866 -0.283 1.00 97.56 238 ILE A O 1
ATOM 1768 N N . ASN A 1 239 ? 16.567 1.639 -0.245 1.00 98.31 239 ASN A N 1
ATOM 1769 C CA . ASN A 1 239 ? 16.539 0.186 -0.041 1.00 98.31 239 ASN A CA 1
ATOM 1770 C C . ASN A 1 239 ? 16.499 -0.627 -1.353 1.00 98.31 239 ASN A C 1
ATOM 1772 O O . ASN A 1 239 ? 16.582 -1.858 -1.290 1.00 98.31 239 ASN A O 1
ATOM 1776 N N . LEU A 1 240 ? 16.406 0.031 -2.520 1.00 98.62 240 LEU A N 1
ATOM 1777 C CA . LEU A 1 240 ? 16.389 -0.632 -3.825 1.00 98.62 240 LEU A CA 1
ATOM 1778 C C . LEU A 1 240 ? 17.672 -1.436 -4.074 1.00 98.62 240 LEU A C 1
ATOM 1780 O O . LEU A 1 240 ? 18.789 -0.924 -3.990 1.00 98.62 240 LEU A O 1
ATOM 1784 N N . LYS A 1 241 ? 17.480 -2.707 -4.430 1.00 98.81 241 LYS A N 1
ATOM 1785 C CA . LYS A 1 241 ? 18.514 -3.689 -4.789 1.00 98.81 241 LYS A CA 1
ATOM 1786 C C . LYS A 1 241 ? 18.483 -3.999 -6.279 1.00 98.81 241 LYS A C 1
ATOM 1788 O O . LYS A 1 241 ? 19.528 -4.276 -6.867 1.00 98.81 241 LYS A O 1
ATOM 1793 N N . GLU A 1 242 ? 17.297 -3.958 -6.873 1.00 98.88 242 GLU A N 1
ATOM 1794 C CA . GLU A 1 242 ? 17.060 -4.259 -8.280 1.00 98.88 242 GLU A CA 1
ATOM 1795 C C . GLU A 1 242 ? 16.124 -3.191 -8.863 1.00 98.88 242 GLU A C 1
ATOM 1797 O O . GLU A 1 242 ? 15.040 -2.950 -8.331 1.00 98.88 242 GLU A O 1
ATOM 1802 N N . LEU A 1 243 ? 16.576 -2.513 -9.918 1.00 98.88 243 LEU A N 1
ATOM 1803 C CA . LEU A 1 243 ? 15.831 -1.456 -10.602 1.00 98.88 243 LEU A CA 1
ATOM 1804 C C . LEU A 1 243 ? 15.919 -1.676 -12.112 1.00 98.88 243 LEU A C 1
ATOM 1806 O O . LEU A 1 243 ? 17.021 -1.652 -12.669 1.00 98.88 243 LEU A O 1
ATOM 1810 N N . ASP A 1 244 ? 14.774 -1.866 -12.763 1.00 98.94 244 ASP A N 1
ATOM 1811 C CA . ASP A 1 244 ? 14.684 -1.869 -14.223 1.00 98.94 244 ASP A CA 1
ATOM 1812 C C . ASP A 1 244 ? 13.956 -0.615 -14.713 1.00 98.94 244 ASP A C 1
ATOM 1814 O O . ASP A 1 244 ? 12.845 -0.299 -14.288 1.00 98.94 244 ASP A O 1
ATOM 1818 N N . LEU A 1 245 ? 14.641 0.123 -15.580 1.00 98.88 245 LEU A N 1
ATOM 1819 C CA . LEU A 1 245 ? 14.192 1.339 -16.249 1.00 98.88 245 LEU A CA 1
ATOM 1820 C C . LEU A 1 245 ? 14.453 1.233 -17.764 1.00 98.88 245 LEU A C 1
ATOM 1822 O O . LEU A 1 245 ? 14.619 2.249 -18.441 1.00 98.88 245 LEU A O 1
ATOM 1826 N N . GLY A 1 246 ? 14.542 0.007 -18.293 1.00 98.81 246 GLY A N 1
ATOM 1827 C CA . GLY A 1 246 ? 14.738 -0.264 -19.715 1.00 98.81 246 GLY A CA 1
ATOM 1828 C C . GLY A 1 246 ? 13.639 0.343 -20.595 1.00 98.81 246 GLY A C 1
ATOM 1829 O O . GLY A 1 246 ? 12.517 0.525 -20.135 1.00 98.81 246 GLY A O 1
ATOM 1830 N N . ASP A 1 247 ? 13.952 0.666 -21.848 1.00 98.75 247 ASP A N 1
ATOM 1831 C CA . ASP A 1 247 ? 12.995 1.130 -22.866 1.00 98.75 247 ASP A CA 1
ATOM 1832 C C . ASP A 1 247 ? 12.113 2.299 -22.374 1.00 98.75 247 ASP A C 1
ATOM 1834 O O . ASP A 1 247 ? 10.900 2.194 -22.192 1.00 98.75 247 ASP A O 1
ATOM 1838 N N . ASN A 1 248 ? 12.770 3.429 -22.097 1.00 98.81 248 ASN A N 1
ATOM 1839 C CA . ASN A 1 248 ? 12.186 4.646 -21.523 1.00 98.81 248 ASN A CA 1
ATOM 1840 C C . ASN A 1 248 ? 12.830 5.911 -22.149 1.00 98.81 248 ASN A C 1
ATOM 1842 O O . ASN A 1 248 ? 13.551 5.850 -23.146 1.00 98.81 248 ASN A O 1
ATOM 1846 N N . GLN A 1 249 ? 12.545 7.101 -21.607 1.00 98.25 249 GLN A N 1
ATOM 1847 C CA . GLN A 1 249 ? 12.949 8.401 -22.174 1.00 98.25 249 GLN A CA 1
ATOM 1848 C C . GLN A 1 249 ? 14.001 9.127 -21.308 1.00 98.25 249 GLN A C 1
ATOM 1850 O O . GLN A 1 249 ? 14.122 10.357 -21.331 1.00 98.25 249 GLN A O 1
ATOM 1855 N N . ILE A 1 250 ? 14.782 8.376 -20.527 1.00 98.75 250 ILE A N 1
ATOM 1856 C CA . ILE A 1 250 ? 15.694 8.903 -19.505 1.00 98.75 250 ILE A CA 1
ATOM 1857 C C . ILE A 1 250 ? 16.972 9.447 -20.147 1.00 98.75 250 ILE A C 1
ATOM 1859 O O . ILE A 1 250 ? 17.676 8.755 -20.881 1.00 98.75 250 ILE A O 1
ATOM 1863 N N . SER A 1 251 ? 17.315 10.688 -19.795 1.00 98.06 251 SER A N 1
ATOM 1864 C CA . SER A 1 251 ? 18.614 11.320 -20.097 1.00 98.06 251 SER A CA 1
ATOM 1865 C C . SER A 1 251 ? 19.442 11.631 -18.844 1.00 98.06 251 SER A C 1
ATOM 1867 O O . SER A 1 251 ? 20.669 11.675 -18.915 1.00 98.06 251 SER A O 1
ATOM 1869 N N . ASN A 1 252 ? 18.793 11.840 -17.692 1.00 98.19 252 ASN A N 1
ATOM 1870 C CA . ASN A 1 252 ? 19.430 12.290 -16.455 1.00 98.19 252 ASN A CA 1
ATOM 1871 C C . ASN A 1 252 ? 19.305 11.251 -15.332 1.00 98.19 252 ASN A C 1
ATOM 1873 O O . ASN A 1 252 ? 18.298 11.191 -14.631 1.00 98.19 252 ASN A O 1
ATOM 1877 N N . ILE A 1 253 ? 20.380 10.500 -15.102 1.00 98.50 253 ILE A N 1
ATOM 1878 C CA . ILE A 1 253 ? 20.480 9.498 -14.028 1.00 98.50 253 ILE A CA 1
ATOM 1879 C C . ILE A 1 253 ? 21.072 10.040 -12.715 1.00 98.50 253 ILE A C 1
ATOM 1881 O O . ILE A 1 253 ? 21.370 9.268 -11.806 1.00 98.50 253 ILE A O 1
ATOM 1885 N N . SER A 1 254 ? 21.213 11.365 -12.569 1.00 98.38 254 SER A N 1
ATOM 1886 C CA . SER A 1 254 ? 21.691 11.994 -11.322 1.00 98.38 254 SER A CA 1
ATOM 1887 C C . SER A 1 254 ? 20.905 11.594 -10.058 1.00 98.38 254 SER A C 1
ATOM 1889 O O . SER A 1 254 ? 21.553 11.414 -9.028 1.00 98.38 254 SER A O 1
ATOM 1891 N N . PRO A 1 255 ? 19.566 11.399 -10.089 1.00 98.56 255 PRO A N 1
ATOM 1892 C CA . PRO A 1 255 ? 18.802 10.935 -8.923 1.00 98.56 255 PRO A CA 1
ATOM 1893 C C . PRO A 1 255 ? 19.244 9.575 -8.358 1.00 98.56 255 PRO A C 1
ATOM 1895 O O . PRO A 1 255 ? 19.095 9.331 -7.163 1.00 98.56 255 PRO A O 1
ATOM 1898 N N . LEU A 1 256 ? 19.842 8.704 -9.181 1.00 98.44 256 LEU A N 1
ATOM 1899 C CA . LEU A 1 256 ? 20.237 7.348 -8.776 1.00 98.44 256 LEU A CA 1
ATOM 1900 C C . LEU A 1 256 ? 21.496 7.312 -7.888 1.00 98.44 256 LEU A C 1
ATOM 1902 O O . LEU A 1 256 ? 21.796 6.275 -7.300 1.00 98.44 256 LEU A O 1
ATOM 1906 N N . VAL A 1 257 ? 22.228 8.427 -7.749 1.00 97.38 257 VAL A N 1
ATOM 1907 C CA . VAL A 1 257 ? 23.517 8.496 -7.024 1.00 97.38 257 VAL A CA 1
ATOM 1908 C C . VAL A 1 257 ? 23.428 8.075 -5.546 1.00 97.38 257 VAL A C 1
ATOM 1910 O O . VAL A 1 257 ? 24.424 7.646 -4.965 1.00 97.38 257 VAL A O 1
ATOM 1913 N N . GLY A 1 258 ? 22.244 8.192 -4.932 1.00 95.94 258 GLY A N 1
ATOM 1914 C CA . GLY A 1 258 ? 21.992 7.808 -3.539 1.00 95.94 258 GLY A CA 1
ATOM 1915 C C . GLY A 1 258 ? 21.654 6.329 -3.322 1.00 95.94 258 GLY A C 1
ATOM 1916 O O . GLY A 1 258 ? 21.648 5.879 -2.179 1.00 95.94 258 GLY A O 1
ATOM 1917 N N . LEU A 1 259 ? 21.390 5.560 -4.384 1.00 98.00 259 LEU A N 1
ATOM 1918 C CA . LEU A 1 259 ? 20.878 4.185 -4.303 1.00 98.00 259 LEU A CA 1
ATOM 1919 C C . LEU A 1 259 ? 22.009 3.159 -4.113 1.00 98.00 259 LEU A C 1
ATOM 1921 O O . LEU A 1 259 ? 22.133 2.184 -4.851 1.00 98.00 259 LEU A O 1
ATOM 1925 N N . THR A 1 260 ? 22.882 3.392 -3.128 1.00 97.19 260 THR A N 1
ATOM 1926 C CA . THR A 1 260 ? 24.155 2.663 -2.967 1.00 97.19 260 THR A CA 1
ATOM 1927 C C . THR A 1 260 ? 24.017 1.174 -2.652 1.00 97.19 260 THR A C 1
ATOM 1929 O O . THR A 1 260 ? 25.020 0.462 -2.707 1.00 97.19 260 THR A O 1
ATOM 1932 N N . ASP A 1 261 ? 22.811 0.708 -2.319 1.00 97.50 261 ASP A N 1
ATOM 1933 C CA . ASP A 1 261 ? 22.499 -0.693 -2.013 1.00 97.50 261 ASP A CA 1
ATOM 1934 C C . ASP A 1 261 ? 22.076 -1.526 -3.233 1.00 97.50 261 ASP A C 1
ATOM 1936 O O . ASP A 1 261 ? 21.956 -2.749 -3.133 1.00 97.50 261 ASP A O 1
ATOM 1940 N N . MET A 1 262 ? 21.984 -0.884 -4.399 1.00 98.00 262 MET A N 1
ATOM 1941 C CA . MET A 1 262 ? 21.613 -1.502 -5.665 1.00 98.00 262 MET A CA 1
ATOM 1942 C C . MET A 1 262 ? 22.662 -2.503 -6.174 1.00 98.00 262 MET A C 1
ATOM 1944 O O . MET A 1 262 ? 23.842 -2.189 -6.337 1.00 98.00 262 MET A O 1
ATOM 1948 N N . THR A 1 263 ? 22.200 -3.722 -6.454 1.00 98.75 263 THR A N 1
ATOM 1949 C CA . THR A 1 263 ? 22.970 -4.848 -7.004 1.00 98.75 263 THR A CA 1
ATOM 1950 C C . THR A 1 263 ? 22.686 -5.115 -8.483 1.00 98.75 263 THR A C 1
ATOM 1952 O O . THR A 1 263 ? 23.576 -5.614 -9.174 1.00 98.75 263 THR A O 1
ATOM 1955 N N . ARG A 1 264 ? 21.502 -4.746 -8.990 1.00 98.88 264 ARG A N 1
ATOM 1956 C CA . ARG A 1 264 ? 21.132 -4.832 -10.412 1.00 98.88 264 ARG A CA 1
ATOM 1957 C C . ARG A 1 264 ? 20.525 -3.515 -10.888 1.00 98.88 264 ARG A C 1
ATOM 1959 O O . ARG A 1 264 ? 19.639 -2.988 -10.221 1.00 98.88 264 ARG A O 1
ATOM 1966 N N . LEU A 1 265 ? 20.977 -3.020 -12.037 1.00 98.81 265 LEU A N 1
ATOM 1967 C CA . LEU A 1 265 ? 20.427 -1.834 -12.694 1.00 98.81 265 LEU A CA 1
ATOM 1968 C C . LEU A 1 265 ? 20.300 -2.078 -14.198 1.00 98.81 265 LEU A C 1
ATOM 1970 O O . LEU A 1 265 ? 21.292 -2.370 -14.869 1.00 98.81 265 LEU A O 1
ATOM 1974 N N . SER A 1 266 ? 19.101 -1.899 -14.736 1.00 98.81 266 SER A N 1
ATOM 1975 C CA . SER A 1 266 ? 18.867 -1.816 -16.176 1.00 98.81 266 SER A CA 1
ATOM 1976 C C . SER A 1 266 ? 18.443 -0.399 -16.549 1.00 98.81 266 SER A C 1
ATOM 1978 O O . SER A 1 266 ? 17.557 0.191 -15.936 1.00 98.81 266 SER A O 1
ATOM 1980 N N . LEU A 1 267 ? 19.145 0.156 -17.535 1.00 98.75 267 LEU A N 1
ATOM 1981 C CA . LEU A 1 267 ? 18.937 1.479 -18.123 1.00 98.75 267 LEU A CA 1
ATOM 1982 C C . LEU A 1 267 ? 18.997 1.396 -19.659 1.00 98.75 267 LEU A C 1
ATOM 1984 O O . LEU A 1 267 ? 19.272 2.390 -20.330 1.00 98.75 267 LEU A O 1
ATOM 1988 N N . SER A 1 268 ? 18.816 0.205 -20.233 1.00 98.69 268 SER A N 1
ATOM 1989 C CA . SER A 1 268 ? 18.899 -0.018 -21.680 1.00 98.69 268 SER A CA 1
ATOM 1990 C C . SER A 1 268 ? 17.778 0.696 -22.444 1.00 98.69 268 SER A C 1
ATOM 1992 O O . SER A 1 268 ? 16.778 1.063 -21.842 1.00 98.69 268 SER A O 1
ATOM 1994 N N . GLY A 1 269 ? 17.923 0.935 -23.750 1.00 98.50 269 GLY A N 1
ATOM 1995 C CA . GLY A 1 269 ? 16.853 1.551 -24.553 1.00 98.50 269 GLY A CA 1
ATOM 1996 C C . GLY A 1 269 ? 16.465 2.958 -24.076 1.00 98.50 269 GLY A C 1
ATOM 1997 O O . GLY A 1 269 ? 15.288 3.276 -23.942 1.00 98.50 269 GLY A O 1
ATOM 1998 N N . ASN A 1 270 ? 17.455 3.791 -23.755 1.00 98.75 270 ASN A N 1
ATOM 1999 C CA . ASN A 1 270 ? 17.268 5.139 -23.212 1.00 98.75 270 ASN A CA 1
ATOM 2000 C C . ASN A 1 270 ? 18.171 6.148 -23.948 1.00 98.75 270 ASN A C 1
ATOM 2002 O O . ASN A 1 270 ? 18.846 5.824 -24.926 1.00 98.75 270 ASN A O 1
ATOM 2006 N N . ILE A 1 271 ? 18.181 7.412 -23.517 1.00 98.06 271 ILE A N 1
ATOM 2007 C CA . ILE A 1 271 ? 18.913 8.499 -24.191 1.00 98.06 271 ILE A CA 1
ATOM 2008 C C . ILE A 1 271 ? 20.089 9.046 -23.365 1.00 98.06 271 ILE A C 1
ATOM 2010 O O . ILE A 1 271 ? 20.520 10.182 -23.575 1.00 98.06 271 ILE A O 1
ATOM 2014 N N . ILE A 1 272 ? 20.640 8.235 -22.459 1.00 98.38 272 ILE A N 1
ATOM 2015 C CA . ILE A 1 272 ? 21.737 8.597 -21.549 1.00 98.38 272 ILE A CA 1
ATOM 2016 C C . ILE A 1 272 ? 23.055 8.728 -22.322 1.00 98.38 272 ILE A C 1
ATOM 2018 O O . ILE A 1 272 ? 23.389 7.867 -23.134 1.00 98.38 272 ILE A O 1
ATOM 2022 N N . SER A 1 273 ? 23.837 9.769 -22.022 1.00 97.12 273 SER A N 1
ATOM 2023 C CA . SER A 1 273 ? 25.223 9.924 -22.498 1.00 97.12 273 SER A CA 1
ATOM 2024 C C . SER A 1 273 ? 26.276 9.899 -21.383 1.00 97.12 273 SER A C 1
ATOM 2026 O O . SER A 1 273 ? 27.443 9.640 -21.652 1.00 97.12 273 SER A O 1
ATOM 2028 N N . GLU A 1 274 ? 25.884 10.170 -20.134 1.00 95.56 274 GLU A N 1
ATOM 2029 C CA . GLU A 1 274 ? 26.791 10.416 -19.005 1.00 95.56 274 GLU A CA 1
ATOM 2030 C C . GLU A 1 274 ? 26.573 9.411 -17.869 1.00 95.56 274 GLU A C 1
ATOM 2032 O O . GLU A 1 274 ? 25.509 9.374 -17.253 1.00 95.56 274 GLU A O 1
ATOM 2037 N N . LEU A 1 275 ? 27.608 8.626 -17.551 1.00 96.69 275 LEU A N 1
ATOM 2038 C CA . LEU A 1 275 ? 27.558 7.582 -16.514 1.00 96.69 275 LEU A CA 1
ATOM 2039 C C . LEU A 1 275 ? 28.119 8.027 -15.154 1.00 96.69 275 LEU A C 1
ATOM 2041 O O . LEU A 1 275 ? 28.080 7.263 -14.191 1.00 96.69 275 LEU A O 1
ATOM 2045 N N . THR A 1 276 ? 28.618 9.263 -15.052 1.00 96.69 276 THR A N 1
ATOM 2046 C CA . THR A 1 276 ? 29.241 9.820 -13.837 1.00 96.69 276 THR A CA 1
ATOM 2047 C C . THR A 1 276 ? 28.415 9.616 -12.545 1.00 96.69 276 THR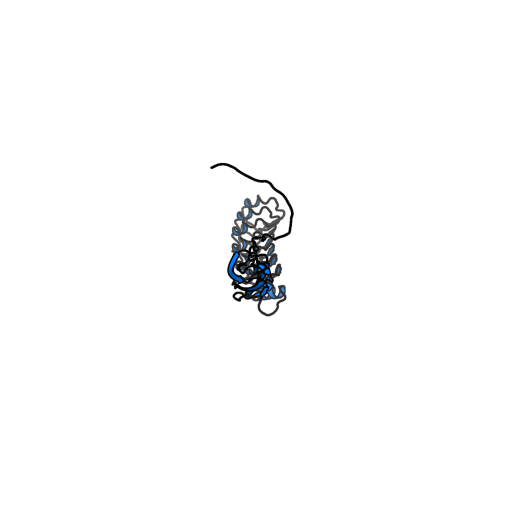 A C 1
ATOM 2049 O O . THR A 1 276 ? 29.021 9.260 -11.531 1.00 96.69 276 THR A O 1
ATOM 2052 N N . PRO A 1 277 ? 27.066 9.742 -12.529 1.00 96.50 277 PRO A N 1
ATOM 2053 C CA . PRO A 1 277 ? 26.264 9.476 -11.326 1.00 96.50 277 PRO A CA 1
ATOM 2054 C C . PRO A 1 277 ? 26.339 8.041 -10.782 1.00 96.50 277 PRO A C 1
ATOM 2056 O O . PRO A 1 277 ? 26.142 7.836 -9.587 1.00 96.50 277 PRO A O 1
ATOM 2059 N N . LEU A 1 278 ? 26.658 7.047 -11.619 1.00 96.81 278 LEU A N 1
ATOM 2060 C CA . LEU A 1 278 ? 26.728 5.638 -11.209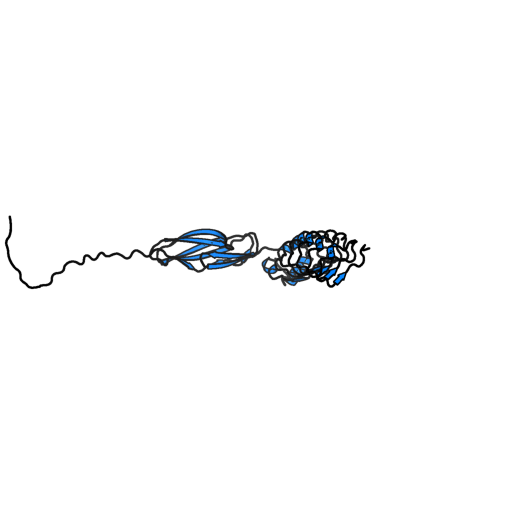 1.00 96.81 278 LEU A CA 1
ATOM 2061 C C . LEU A 1 278 ? 28.021 5.297 -10.445 1.00 96.81 278 LEU A C 1
ATOM 2063 O O . LEU A 1 278 ? 28.122 4.225 -9.852 1.00 96.81 278 LEU A O 1
ATOM 2067 N N . ALA A 1 279 ? 29.009 6.200 -10.410 1.00 95.81 279 ALA A N 1
ATOM 2068 C CA . ALA A 1 279 ? 30.324 5.947 -9.811 1.00 95.81 279 ALA A CA 1
ATOM 2069 C C . ALA A 1 279 ? 30.295 5.645 -8.294 1.00 95.81 279 ALA A C 1
ATOM 2071 O O . ALA A 1 279 ? 31.261 5.098 -7.763 1.00 95.81 279 ALA A O 1
ATOM 2072 N N . GLY A 1 280 ? 29.207 5.987 -7.593 1.00 94.31 280 GLY A N 1
ATOM 2073 C CA . GLY A 1 280 ? 29.004 5.663 -6.174 1.00 94.31 280 GLY A CA 1
ATOM 2074 C C . GLY A 1 280 ? 28.449 4.257 -5.900 1.00 94.31 280 GLY A C 1
ATOM 2075 O O . GLY A 1 280 ? 28.490 3.799 -4.756 1.00 94.31 280 GLY A O 1
ATOM 2076 N N . LEU A 1 281 ? 27.947 3.551 -6.921 1.00 97.31 281 LEU A N 1
ATOM 2077 C CA . LEU A 1 281 ? 27.167 2.312 -6.786 1.00 97.31 281 LEU A CA 1
ATOM 2078 C C . LEU A 1 281 ? 28.055 1.069 -6.596 1.00 97.31 281 LEU A C 1
ATOM 2080 O O . LEU A 1 281 ? 28.019 0.107 -7.356 1.00 97.31 281 LEU A O 1
ATOM 2084 N N . SER A 1 282 ? 28.878 1.091 -5.549 1.00 96.44 282 SER A N 1
ATOM 2085 C CA . SER A 1 282 ? 29.931 0.097 -5.275 1.00 96.44 282 SER A CA 1
ATOM 2086 C C . SER A 1 282 ? 29.464 -1.349 -5.026 1.00 96.44 282 SER A C 1
ATOM 2088 O O . SER A 1 282 ? 30.304 -2.248 -4.978 1.00 96.44 282 SER A O 1
ATOM 2090 N N . LYS A 1 283 ? 28.154 -1.589 -4.870 1.00 98.19 283 LYS A N 1
ATOM 2091 C CA . LYS A 1 283 ? 27.543 -2.925 -4.731 1.00 98.19 283 LYS A CA 1
ATOM 2092 C C . LYS A 1 283 ? 26.988 -3.494 -6.044 1.00 98.19 283 LYS A C 1
ATOM 2094 O O . LYS A 1 283 ? 26.552 -4.645 -6.043 1.00 98.19 283 LYS A O 1
ATOM 2099 N N . LEU A 1 284 ? 27.009 -2.727 -7.135 1.00 98.06 284 LEU A N 1
ATOM 2100 C CA . LEU A 1 284 ? 26.401 -3.103 -8.409 1.00 98.06 284 LEU A CA 1
ATOM 2101 C C . LEU A 1 284 ? 27.136 -4.292 -9.053 1.00 98.06 284 LEU A C 1
ATOM 2103 O O . LEU A 1 284 ? 28.356 -4.270 -9.215 1.00 98.06 284 LEU A O 1
ATOM 2107 N N . GLN A 1 285 ? 26.386 -5.338 -9.402 1.00 98.31 285 GLN A N 1
ATOM 2108 C CA . GLN A 1 285 ? 26.890 -6.601 -9.959 1.00 98.31 285 GLN A CA 1
ATOM 2109 C C . GLN A 1 285 ? 26.487 -6.760 -11.428 1.00 98.31 285 GLN A C 1
ATOM 2111 O O . GLN A 1 285 ? 27.269 -7.258 -12.235 1.00 98.31 285 GLN A O 1
ATOM 2116 N N . GLU A 1 286 ? 25.281 -6.305 -11.772 1.00 98.62 286 GLU A N 1
ATOM 2117 C CA . GLU A 1 286 ? 24.711 -6.361 -13.118 1.00 98.62 286 GLU A CA 1
ATOM 2118 C C . GLU A 1 286 ? 24.266 -4.953 -13.539 1.00 98.62 286 GLU A C 1
ATOM 2120 O O . GLU A 1 286 ? 23.547 -4.274 -12.804 1.00 98.62 286 GLU A O 1
ATOM 2125 N N . LEU A 1 287 ? 24.735 -4.507 -14.708 1.00 98.31 287 LEU A N 1
ATOM 2126 C CA . LEU A 1 287 ? 24.472 -3.183 -15.273 1.00 98.31 287 LEU A CA 1
ATOM 2127 C C . LEU A 1 287 ? 24.198 -3.312 -16.774 1.00 98.31 287 LEU A C 1
ATOM 2129 O O . LEU A 1 287 ? 25.092 -3.693 -17.533 1.00 98.31 287 LEU A O 1
ATOM 2133 N N . TYR A 1 288 ? 22.981 -2.970 -17.195 1.00 98.56 288 TYR A N 1
ATOM 2134 C CA . TYR A 1 288 ? 22.549 -3.010 -18.592 1.00 98.56 288 TYR A CA 1
ATOM 2135 C C . TYR A 1 288 ? 22.397 -1.586 -19.144 1.00 98.56 288 TYR A C 1
ATOM 2137 O O . TYR A 1 288 ? 21.750 -0.736 -18.534 1.00 98.56 288 TYR A O 1
ATOM 2145 N N . LEU A 1 289 ? 23.075 -1.324 -20.267 1.00 98.00 289 LEU A N 1
ATOM 2146 C CA . LEU A 1 289 ? 23.246 -0.000 -20.888 1.00 98.00 289 LEU A CA 1
ATOM 2147 C C . LEU A 1 289 ? 23.224 -0.065 -22.432 1.00 98.00 289 LEU A C 1
ATOM 2149 O O . LEU A 1 289 ? 23.733 0.837 -23.100 1.00 98.00 289 LEU A O 1
ATOM 2153 N N . ASN A 1 290 ? 22.696 -1.143 -23.027 1.00 97.62 290 ASN A N 1
ATOM 2154 C CA . ASN A 1 290 ? 22.553 -1.219 -24.487 1.00 97.62 290 ASN A CA 1
ATOM 2155 C C . ASN A 1 290 ? 21.554 -0.164 -24.993 1.00 97.62 290 ASN A C 1
ATOM 2157 O O . ASN A 1 290 ? 20.739 0.343 -24.227 1.00 97.62 290 ASN A O 1
ATOM 2161 N N . GLU A 1 291 ? 21.662 0.211 -26.269 1.00 97.44 291 GLU A N 1
ATOM 2162 C CA . GLU A 1 291 ? 20.800 1.230 -26.894 1.00 97.44 291 GLU A CA 1
ATOM 2163 C C . GLU A 1 291 ? 20.704 2.539 -26.082 1.00 97.44 291 GLU A C 1
ATOM 2165 O O . GLU A 1 291 ? 19.631 2.977 -25.685 1.00 97.44 291 GLU A O 1
ATOM 2170 N N . ASN A 1 292 ? 21.867 3.153 -25.835 1.00 98.12 292 ASN A N 1
ATOM 2171 C CA . ASN A 1 292 ? 22.032 4.479 -25.230 1.00 98.12 292 ASN A CA 1
ATOM 2172 C C . ASN A 1 292 ? 23.053 5.327 -26.015 1.00 98.12 292 ASN A C 1
ATOM 2174 O O . ASN A 1 292 ? 23.806 4.809 -26.840 1.00 98.12 292 ASN A O 1
ATOM 2178 N N . ASN A 1 293 ? 23.119 6.630 -25.725 1.00 96.00 293 ASN A N 1
ATOM 2179 C CA . ASN A 1 293 ? 23.979 7.618 -26.395 1.00 96.00 293 ASN A CA 1
ATOM 2180 C C . ASN A 1 293 ? 25.360 7.796 -25.717 1.00 96.00 293 ASN A C 1
ATOM 2182 O O . ASN A 1 293 ? 25.906 8.901 -25.692 1.00 96.00 293 ASN A O 1
ATOM 2186 N N . ILE A 1 294 ? 25.910 6.730 -25.132 1.00 91.56 294 ILE A N 1
ATOM 2187 C CA . ILE A 1 294 ? 27.176 6.748 -24.377 1.00 91.56 294 ILE A CA 1
ATOM 2188 C C . ILE A 1 294 ? 28.370 6.819 -25.349 1.00 91.56 294 ILE A C 1
ATOM 2190 O O . ILE A 1 294 ? 28.392 6.098 -26.349 1.00 91.56 294 ILE A O 1
ATOM 2194 N N . SER A 1 295 ? 29.361 7.670 -25.047 1.00 74.81 295 SER A N 1
ATOM 2195 C CA . SER A 1 295 ? 30.526 7.972 -25.907 1.00 74.81 295 SER A CA 1
ATOM 2196 C C . SER A 1 295 ? 31.877 7.746 -25.232 1.00 74.81 295 SER A C 1
ATOM 2198 O O . SER A 1 295 ? 32.045 8.315 -24.130 1.00 74.81 295 SER A O 1
#

Secondary structure (DSSP, 8-state):
---------------PPP------PPPPPPP-EEEEEEEEESSEEETT-EEEEEEEEEE-SSS-EEEEEEEEETTEEEEEEEEEE-TT-EEEEEEEEE-SS-EEEEEEETTEEEEEEEE-EE--SSHHHHHHHHHHTT--SS-EEHHHHTT--EEE-TTS-----TTGGG-TT--EEE--SS-----GGGTT-TT--EEE--SS-----GGGGG-TT-SEEE--SS-----GGGGG-TT-SEEE--SS-----GGGGG-TT-SEEE--SS-----GGGGG-TT--EEE--SS---

Organism: NCBI:txid412755

pLDDT: mean 91.44, std 16.85, range [28.02, 98.94]